Protein AF-A0A836BMP0-F1 (afdb_monomer)

Nearest PDB structures (foldseek):
  5iai-assembly1_A  TM=5.772E-01  e=2.130E-05  Rhizobium rhizogenes K84
  5yse-assembly1_A  TM=4.664E-01  e=9.901E-04  Listeria innocua Clip11262
  7c64-assembly1_B  TM=4.782E-01  e=3.593E-02  Thermus thermophilus HB8
  4gl0-assembly1_A  TM=4.023E-01  e=6.273E-02  Listeria monocytogenes EGD-e
  4eq7-assembly1_A  TM=2.996E-01  e=3.300E+00  Agrobacterium fabrum str. C58

Radius of gyration: 22.55 Å; Cα contacts (8 Å, |Δi|>4): 382; chains: 1; bounding box: 50×47×64 Å

Organism: NCBI:txid47281

Solvent-accessible surface area (backbone atoms only — not comparable to full-atom values): 15318 Å² total; per-residue (Å²): 133,85,85,75,51,73,68,62,48,68,70,56,74,76,82,73,75,42,37,87,94,49,30,71,92,52,47,52,46,84,36,60,43,28,57,58,20,45,38,73,81,62,58,32,40,32,80,38,43,72,55,50,75,67,36,75,88,65,38,68,86,44,30,40,68,72,52,45,34,51,21,11,42,41,80,77,79,40,24,37,31,46,41,41,42,64,47,66,65,53,46,72,43,52,40,77,61,48,52,75,78,40,98,65,93,76,90,84,88,87,82,94,82,92,55,101,50,66,77,31,49,40,58,40,68,49,86,47,36,50,56,40,76,38,82,90,78,75,40,79,39,73,37,40,65,85,78,30,70,69,38,41,80,41,77,35,91,88,77,76,44,76,39,44,22,44,43,57,44,47,41,53,34,41,16,36,34,37,27,50,50,35,60,68,74,47,36,52,50,46,56,64,71,60,69,58,70,44,67,31,63,75,73,55,45,63,66,65,44,48,76,70,67,51,48,68,69,32,47,53,45,44,45,52,46,50,50,57,59,60,74,46,88,35,62,42,65,70,61,56,43,71,67,38,58,61,48,52,51,50,54,51,50,51,52,48,51,57,57,55,65,72,72,64,134

Mean predicted aligned error: 8.6 Å

Secondary structure (DSSP, 8-state):
-PPPPHHHHHTTSSSS---SS---S-SEEEE-GGGGGTHHHH--B---HHHHHH-TTT-TTTS-HHHHHHHH-GGGTS--EEEEEEEE--EEEEHHHHHHHS----------SS-TTTTTEEEEPPP-BSEEEETTTTEEEE--TTT-TTPEEEE-TTTSSEEEEB--EEEEEEEEEEBTTS-HHHHHHHHHHT-PPPP-SGGG-HHHHHHTT--HHHHHHHHHHHHHHHT-SSEEEPP-STTHHHHHHHHHHHHHHHHHHTS--

Foldseek 3Di:
DDDDDVVNVVVPQPPDAADLVRLDDDQKDWDKLQCQQVCVVRVFFDFCAVVLVPDVLQVLVQAQPVQQCRFAVCVVVTGRWAFQEKDWDKDKDFQVVVCVVDPDDDDDDDDDDDDPCAVGIAIGADFFAQWDQDPVVRDIDGDDCVNAVQWDWDQDPVPRDIGTTLRETEMITIIMGGGPNPPPVSSVVVVVVSSNHYDGLVVLPLVVVVVVVGRSNRSVNVSVNVVVSSPGPRYDYQDHHPPRVVVVVVVVVVVVVVVVVVPDD

Structure (mmCIF, N/CA/C/O backbone):
data_AF-A0A836BMP0-F1
#
_entry.id   AF-A0A836BMP0-F1
#
loop_
_atom_site.group_PDB
_atom_site.id
_atom_site.type_symbol
_atom_site.label_atom_id
_atom_site.label_alt_id
_atom_site.label_comp_id
_atom_site.label_asym_id
_atom_site.label_entity_id
_atom_site.label_seq_id
_atom_site.pdbx_PDB_ins_code
_atom_site.Cartn_x
_atom_site.Cartn_y
_atom_site.Cartn_z
_atom_site.occupancy
_atom_site.B_iso_or_equiv
_atom_site.auth_seq_id
_atom_site.auth_comp_id
_atom_site.auth_asym_id
_atom_site.auth_atom_id
_atom_site.pdbx_PDB_model_num
ATOM 1 N N . MET A 1 1 ? 13.887 17.606 -32.423 1.00 44.69 1 MET A N 1
ATOM 2 C CA . MET A 1 1 ? 12.877 16.911 -31.587 1.00 44.69 1 MET A CA 1
ATOM 3 C C . MET A 1 1 ? 11.677 17.839 -31.441 1.00 44.69 1 MET A C 1
ATOM 5 O O . MET A 1 1 ? 11.905 19.037 -31.336 1.00 44.69 1 MET A O 1
ATOM 9 N N . ARG A 1 2 ? 10.427 17.352 -31.471 1.00 52.66 2 ARG A N 1
ATOM 10 C CA . ARG A 1 2 ? 9.263 18.206 -31.152 1.00 52.66 2 ARG A CA 1
ATOM 11 C C . ARG A 1 2 ? 9.161 18.358 -29.632 1.00 52.66 2 ARG A C 1
ATOM 13 O O . ARG A 1 2 ? 9.141 17.346 -28.937 1.00 52.66 2 ARG A O 1
ATOM 20 N N . HIS A 1 3 ? 9.079 19.591 -29.132 1.00 54.62 3 HIS A N 1
ATOM 21 C CA . HIS A 1 3 ? 8.682 19.828 -27.744 1.00 54.62 3 HIS A CA 1
ATOM 22 C C . HIS A 1 3 ? 7.235 19.363 -27.552 1.00 54.62 3 HIS A C 1
ATOM 24 O O . HIS A 1 3 ? 6.367 19.694 -28.359 1.00 54.62 3 HIS A O 1
ATOM 30 N N . ARG A 1 4 ? 6.987 18.585 -26.496 1.00 57.91 4 ARG A N 1
ATOM 31 C CA . ARG A 1 4 ? 5.634 18.217 -26.062 1.00 57.91 4 ARG A CA 1
ATOM 32 C C . ARG A 1 4 ? 5.050 19.350 -25.229 1.00 57.91 4 ARG A C 1
ATOM 34 O O . ARG A 1 4 ? 5.779 19.968 -24.455 1.00 57.91 4 ARG A O 1
ATOM 41 N N . THR A 1 5 ? 3.752 19.605 -25.357 1.00 69.88 5 THR A N 1
ATOM 42 C CA . THR A 1 5 ? 3.061 20.507 -24.428 1.00 69.88 5 THR A CA 1
ATOM 43 C C . THR A 1 5 ? 2.764 19.788 -23.111 1.00 69.88 5 THR A C 1
ATOM 45 O O . THR A 1 5 ? 2.737 18.557 -23.055 1.00 69.88 5 THR A O 1
ATOM 48 N N . VAL A 1 6 ? 2.469 20.541 -22.047 1.00 53.81 6 VAL A N 1
ATOM 49 C CA . VAL A 1 6 ? 1.978 19.966 -20.779 1.00 53.81 6 VAL A CA 1
ATOM 50 C C . VAL A 1 6 ? 0.679 19.172 -20.999 1.00 53.81 6 VAL A C 1
ATOM 52 O O . VAL A 1 6 ? 0.496 18.121 -20.392 1.00 53.81 6 VAL A O 1
ATOM 55 N N . GLY A 1 7 ? -0.181 19.595 -21.934 1.00 53.50 7 GLY A N 1
ATOM 56 C CA . GLY A 1 7 ? -1.388 18.851 -22.316 1.00 53.50 7 GLY A CA 1
ATOM 57 C C . GLY A 1 7 ? -1.101 17.515 -23.015 1.00 53.50 7 GLY A C 1
ATOM 58 O O . GLY A 1 7 ? -1.850 16.558 -22.837 1.00 53.50 7 GLY A O 1
ATOM 59 N N . ASP A 1 8 ? 0.001 17.411 -23.762 1.00 59.03 8 ASP A N 1
ATOM 60 C CA . ASP A 1 8 ? 0.465 16.147 -24.365 1.00 59.03 8 ASP A CA 1
ATOM 61 C C . ASP A 1 8 ? 1.233 15.269 -23.375 1.00 59.03 8 ASP A C 1
ATOM 63 O O . ASP A 1 8 ? 1.469 14.095 -23.651 1.00 59.03 8 ASP A O 1
ATOM 67 N N . TYR A 1 9 ? 1.641 15.834 -22.237 1.00 51.94 9 TYR A N 1
ATOM 68 C CA . TYR A 1 9 ? 2.094 15.055 -21.097 1.00 51.94 9 TYR A CA 1
ATOM 69 C C . TYR A 1 9 ? 0.876 14.458 -20.388 1.00 51.94 9 TYR A C 1
ATOM 71 O O . TYR A 1 9 ? 0.751 13.243 -20.350 1.00 51.94 9 TYR A O 1
ATOM 79 N N . ILE A 1 10 ? -0.072 15.294 -19.937 1.00 50.19 10 ILE A N 1
ATOM 80 C CA . ILE A 1 10 ? -1.265 14.892 -19.165 1.00 50.19 10 ILE A CA 1
ATOM 81 C C . ILE A 1 10 ? -2.131 13.855 -19.900 1.00 50.19 10 ILE A C 1
ATOM 83 O O . ILE A 1 10 ? -2.513 12.858 -19.298 1.00 50.19 10 ILE A O 1
ATOM 87 N N . ARG A 1 11 ? -2.404 14.033 -21.201 1.00 54.00 11 ARG A N 1
ATOM 88 C CA . ARG A 1 11 ? -3.216 13.074 -21.984 1.00 54.00 11 ARG A CA 1
ATOM 89 C C . ARG A 1 11 ? -2.542 11.717 -22.219 1.00 54.00 11 ARG A C 1
ATOM 91 O O . ARG A 1 11 ? -3.199 10.780 -22.641 1.00 54.00 11 ARG A O 1
ATOM 98 N N . ASN A 1 12 ? -1.237 11.610 -21.983 1.00 52.56 12 ASN A N 1
ATOM 99 C CA . ASN A 1 12 ? -0.417 10.477 -22.410 1.00 52.56 12 ASN A CA 1
ATOM 100 C C . ASN A 1 12 ? 0.048 9.604 -21.232 1.00 52.56 12 ASN A C 1
ATOM 102 O O . ASN A 1 12 ? 1.055 8.912 -21.347 1.00 52.56 12 ASN A O 1
ATOM 106 N N . TRP A 1 13 ? -0.631 9.674 -20.078 1.00 54.22 13 TRP A N 1
ATOM 107 C CA . TRP A 1 13 ? -0.207 8.911 -18.898 1.00 54.22 13 TRP A CA 1
ATOM 108 C C . TRP A 1 13 ? -0.474 7.407 -19.027 1.00 54.22 13 TRP A C 1
ATOM 110 O O . TRP A 1 13 ? 0.377 6.645 -18.578 1.00 54.22 13 TRP A O 1
ATOM 120 N N . VAL A 1 14 ? -1.586 6.971 -19.650 1.00 54.03 14 VAL A N 1
ATOM 121 C CA . VAL A 1 14 ? -1.944 5.529 -19.712 1.00 54.03 14 VAL A CA 1
ATOM 122 C C . VAL A 1 14 ? -2.617 5.061 -21.027 1.00 54.03 14 VAL A C 1
ATOM 124 O O . VAL A 1 14 ? -2.799 3.867 -21.219 1.00 54.03 14 VAL A O 1
ATOM 127 N N . GLU A 1 15 ? -2.965 5.935 -21.984 1.00 61.44 15 GLU A N 1
ATOM 128 C CA . GLU A 1 15 ? -3.696 5.495 -23.201 1.00 61.44 15 GLU A CA 1
ATOM 129 C C . GLU A 1 15 ? -2.840 4.750 -24.247 1.00 61.44 15 GLU A C 1
ATOM 131 O O . GLU A 1 15 ? -3.387 4.059 -25.106 1.00 61.44 15 GLU A O 1
ATOM 136 N N . VAL A 1 16 ? -1.506 4.870 -24.203 1.00 76.94 16 VAL A N 1
ATOM 137 C CA . VAL A 1 16 ? -0.599 4.230 -25.173 1.00 76.94 16 VAL A CA 1
ATOM 138 C C . VAL A 1 16 ? 0.420 3.354 -24.451 1.00 76.94 16 VAL A C 1
ATOM 140 O O . VAL A 1 16 ? 1.478 3.820 -24.023 1.00 76.94 16 VAL A O 1
ATOM 143 N N . TRP A 1 17 ? 0.103 2.066 -24.353 1.00 85.56 17 TRP A N 1
ATOM 144 C CA . TRP A 1 17 ? 1.015 1.045 -23.846 1.00 85.56 17 TRP A CA 1
ATOM 145 C C . TRP A 1 17 ? 2.232 0.863 -24.772 1.00 85.56 17 TRP A C 1
ATOM 147 O O . TRP A 1 17 ? 2.089 0.930 -25.999 1.00 85.56 17 TRP A O 1
ATOM 157 N N . PRO A 1 18 ? 3.439 0.634 -24.219 1.00 90.38 18 PRO A N 1
ATOM 158 C CA . PRO A 1 18 ? 4.619 0.326 -25.014 1.00 90.38 18 PRO A CA 1
ATOM 159 C C . PRO A 1 18 ? 4.462 -1.044 -25.688 1.00 90.38 18 PRO A C 1
ATOM 161 O O . PRO A 1 18 ? 3.832 -1.954 -25.158 1.00 90.38 18 PRO A O 1
ATOM 164 N N . THR A 1 19 ? 5.083 -1.202 -26.849 1.00 92.12 19 THR A N 1
ATOM 165 C CA . THR A 1 19 ? 5.099 -2.442 -27.641 1.00 92.12 19 THR A CA 1
ATOM 166 C C . THR A 1 19 ? 6.508 -2.676 -28.201 1.00 92.12 19 THR A C 1
ATOM 168 O O . THR A 1 19 ? 7.321 -1.749 -28.170 1.00 92.12 19 THR A O 1
ATOM 171 N N . PRO A 1 20 ? 6.833 -3.865 -28.748 1.00 92.56 20 PRO A N 1
ATOM 172 C CA . PRO A 1 20 ? 8.131 -4.099 -29.386 1.00 92.56 20 PRO A CA 1
ATOM 173 C C . PRO A 1 20 ? 8.449 -3.108 -30.519 1.00 92.56 20 PRO A C 1
ATOM 175 O O . PRO A 1 20 ? 9.572 -2.614 -30.594 1.00 92.56 20 PRO A O 1
ATOM 178 N N . ASP A 1 21 ? 7.458 -2.784 -31.356 1.00 93.81 21 ASP A N 1
ATOM 179 C CA . ASP A 1 21 ? 7.625 -1.907 -32.527 1.00 93.81 21 ASP A CA 1
ATOM 180 C C . ASP A 1 21 ? 7.511 -0.413 -32.180 1.00 93.81 21 ASP A C 1
ATOM 182 O O . ASP A 1 21 ? 8.062 0.449 -32.867 1.00 93.81 21 ASP A O 1
ATOM 186 N N . ASN A 1 22 ? 6.808 -0.092 -31.093 1.00 90.62 22 ASN A N 1
ATOM 187 C CA . ASN A 1 22 ? 6.704 1.250 -30.538 1.00 90.62 22 ASN A CA 1
ATOM 188 C C . ASN A 1 22 ? 6.894 1.186 -29.013 1.00 90.62 22 ASN A C 1
ATOM 190 O O . ASN A 1 22 ? 5.904 1.145 -28.275 1.00 90.62 22 ASN A O 1
ATOM 194 N N . PRO A 1 23 ? 8.145 1.210 -28.512 1.00 88.81 23 PRO A N 1
ATOM 195 C CA . PRO A 1 23 ? 8.425 1.184 -27.076 1.00 88.81 23 PRO A CA 1
ATOM 196 C C . PRO A 1 23 ? 7.988 2.470 -26.364 1.00 88.81 23 PRO A C 1
ATOM 198 O O . PRO A 1 23 ? 8.057 2.548 -25.142 1.00 88.81 23 PRO A O 1
ATOM 201 N N . GLY A 1 24 ? 7.544 3.490 -27.102 1.00 87.94 24 GLY A N 1
ATOM 202 C CA . GLY A 1 24 ? 7.157 4.769 -26.537 1.00 87.94 24 GLY A CA 1
ATOM 203 C C . GLY A 1 24 ? 8.346 5.603 -26.029 1.00 87.94 24 GLY A C 1
ATOM 204 O O . GLY A 1 24 ? 9.507 5.329 -26.337 1.00 87.94 24 GLY A O 1
ATOM 205 N N . PRO A 1 25 ? 8.054 6.696 -25.304 1.00 86.81 25 PRO A N 1
ATOM 206 C CA . PRO A 1 25 ? 9.044 7.692 -24.891 1.00 86.81 25 PRO A CA 1
ATOM 207 C C . PRO A 1 25 ? 9.641 7.463 -23.495 1.00 86.81 25 PRO A C 1
ATOM 209 O O . PRO A 1 25 ? 10.648 8.090 -23.174 1.00 86.81 25 PRO A O 1
ATOM 212 N N . ASN A 1 26 ? 8.996 6.642 -22.664 1.00 90.06 26 ASN A N 1
ATOM 213 C CA . ASN A 1 26 ? 9.294 6.512 -21.241 1.00 90.06 26 ASN A CA 1
ATOM 214 C C . ASN A 1 26 ? 10.050 5.205 -20.994 1.00 90.06 26 ASN A C 1
ATOM 216 O O . ASN A 1 26 ? 9.580 4.140 -21.386 1.00 90.06 26 ASN A O 1
ATOM 220 N N . ASP A 1 27 ? 11.193 5.269 -20.314 1.00 92.50 27 ASP A N 1
ATOM 221 C CA . ASP A 1 27 ? 11.958 4.069 -19.947 1.00 92.50 27 ASP A CA 1
ATOM 222 C C . ASP A 1 27 ? 11.423 3.408 -18.652 1.00 92.50 27 ASP A C 1
ATOM 224 O O . ASP A 1 27 ? 11.709 2.243 -18.375 1.00 92.50 27 ASP A O 1
ATOM 228 N N . TRP A 1 28 ? 10.622 4.141 -17.869 1.00 92.56 28 TRP A N 1
ATOM 229 C CA . TRP A 1 28 ? 9.926 3.698 -16.656 1.00 92.56 28 TRP A CA 1
ATOM 230 C C . TRP A 1 28 ? 8.736 4.624 -16.343 1.00 92.56 28 TRP A C 1
ATOM 232 O O . TRP A 1 28 ? 8.650 5.731 -16.881 1.00 92.56 28 TRP A O 1
ATOM 242 N N . TRP A 1 29 ? 7.845 4.192 -15.447 1.00 89.94 29 TRP A N 1
ATOM 243 C CA . TRP A 1 29 ? 6.731 4.991 -14.920 1.00 89.94 29 TRP A CA 1
ATOM 244 C C . TRP A 1 29 ? 6.640 4.876 -13.401 1.00 89.94 29 TRP A C 1
ATOM 246 O O . TRP A 1 29 ? 6.925 3.821 -12.838 1.00 89.94 29 TRP A O 1
ATOM 256 N N . MET A 1 30 ? 6.187 5.953 -12.759 1.00 88.25 30 MET A N 1
ATOM 257 C CA . MET A 1 30 ? 5.680 5.940 -11.389 1.00 88.25 30 MET A CA 1
ATOM 258 C C . MET A 1 30 ? 4.168 5.722 -11.450 1.00 88.25 30 MET A C 1
ATOM 260 O O . MET A 1 30 ? 3.476 6.509 -12.095 1.00 88.25 30 MET A O 1
ATOM 264 N N . LEU A 1 31 ? 3.678 4.654 -10.831 1.00 85.56 31 LEU A N 1
ATOM 265 C CA . LEU A 1 31 ? 2.315 4.156 -11.002 1.00 85.56 31 LEU A CA 1
ATOM 266 C C . LEU A 1 31 ? 1.663 3.895 -9.646 1.00 85.56 31 LEU A C 1
ATOM 268 O O . LEU A 1 31 ? 2.343 3.477 -8.703 1.00 85.56 31 LEU A O 1
ATOM 272 N N . GLY A 1 32 ? 0.351 4.118 -9.581 1.00 83.50 32 GLY A N 1
ATOM 273 C CA . GLY A 1 32 ? -0.490 3.537 -8.543 1.00 83.50 32 GLY A CA 1
ATOM 274 C C . GLY A 1 32 ? -0.623 2.025 -8.739 1.00 83.50 32 GLY A C 1
ATOM 275 O O . GLY A 1 32 ? -0.196 1.456 -9.754 1.00 83.50 32 GLY A O 1
ATOM 276 N N . SER A 1 33 ? -1.163 1.346 -7.733 1.00 79.88 33 SER A N 1
ATOM 277 C CA . SER A 1 33 ? -1.157 -0.113 -7.698 1.00 79.88 33 SER A CA 1
ATOM 278 C C . SER A 1 33 ? -2.229 -0.757 -8.591 1.00 79.88 33 SER A C 1
ATOM 280 O O . SER A 1 33 ? -2.141 -1.946 -8.899 1.00 79.88 33 SER A O 1
ATOM 282 N N . GLU A 1 34 ? -3.209 0.023 -9.047 1.00 78.69 34 GLU A N 1
ATOM 283 C CA . GLU A 1 34 ? -4.305 -0.363 -9.936 1.00 78.69 34 GLU A CA 1
ATOM 284 C C . GLU A 1 34 ? -3.839 -0.730 -11.356 1.00 78.69 34 GLU A C 1
ATOM 286 O O . GLU A 1 34 ? -4.422 -1.602 -12.004 1.00 78.69 34 GLU A O 1
ATOM 291 N N . VAL A 1 35 ? -2.744 -0.120 -11.826 1.00 82.12 35 VAL A N 1
ATOM 292 C CA . VAL A 1 35 ? -2.218 -0.287 -13.196 1.00 82.12 35 VAL A CA 1
ATOM 293 C C . VAL A 1 35 ? -1.658 -1.699 -13.437 1.00 82.12 35 VAL A C 1
ATOM 295 O O . VAL A 1 35 ? -1.618 -2.179 -14.570 1.00 82.12 35 VAL A O 1
ATOM 298 N N . PHE A 1 36 ? -1.284 -2.417 -12.375 1.00 81.12 36 PHE A N 1
ATOM 299 C CA . PHE A 1 36 ? -0.723 -3.770 -12.466 1.00 81.12 36 PHE A CA 1
ATOM 300 C C . PHE A 1 36 ? -1.732 -4.856 -12.852 1.00 81.12 36 PHE A C 1
ATOM 302 O O . PHE A 1 36 ? -1.316 -5.960 -13.193 1.00 81.12 36 PHE A O 1
ATOM 309 N N . GLY A 1 37 ? -3.037 -4.560 -12.830 1.00 78.88 37 GLY A N 1
ATOM 310 C CA . GLY A 1 37 ? -4.044 -5.435 -13.436 1.00 78.88 37 GLY A CA 1
ATOM 311 C C . GLY A 1 37 ? -3.967 -5.436 -14.968 1.00 78.88 37 GLY A C 1
ATOM 312 O O . GLY A 1 37 ? -4.037 -6.494 -15.581 1.00 78.88 37 GLY A O 1
ATOM 313 N N . GLU A 1 38 ? -3.760 -4.265 -15.578 1.00 79.12 38 GLU A N 1
ATOM 314 C CA . GLU A 1 38 ? -3.699 -4.081 -17.039 1.00 79.12 38 GLU A CA 1
ATOM 315 C C . GLU A 1 38 ? -2.409 -4.660 -17.653 1.00 79.12 38 GLU A C 1
ATOM 317 O O . GLU A 1 38 ? -2.423 -5.249 -18.734 1.00 79.12 38 GLU A O 1
ATOM 322 N N . ASP A 1 39 ? -1.275 -4.537 -16.950 1.00 81.88 39 ASP A N 1
ATOM 323 C CA . ASP A 1 39 ? 0.020 -5.084 -17.396 1.00 81.88 39 ASP A CA 1
ATOM 324 C C . ASP A 1 39 ? -0.004 -6.614 -17.574 1.00 81.88 39 ASP A C 1
ATOM 326 O O . ASP A 1 39 ? 0.820 -7.169 -18.305 1.00 81.88 39 ASP A O 1
ATOM 330 N N . LEU A 1 40 ? -0.973 -7.312 -16.967 1.00 77.88 40 LEU A N 1
ATOM 331 C CA . LEU A 1 40 ? -1.154 -8.744 -17.192 1.00 77.88 40 LEU A CA 1
ATOM 332 C C . LEU A 1 40 ? -1.421 -9.070 -18.668 1.00 77.88 40 LEU A C 1
ATOM 334 O O . LEU A 1 40 ? -0.837 -10.037 -19.166 1.00 77.88 40 LEU A O 1
ATOM 338 N N . ASP A 1 41 ? -2.213 -8.235 -19.346 1.00 81.69 41 ASP A N 1
ATOM 339 C CA . ASP A 1 41 ? -2.609 -8.398 -20.748 1.00 81.69 41 ASP A CA 1
ATOM 340 C C . ASP A 1 41 ? -1.646 -7.687 -21.714 1.00 81.69 41 ASP A C 1
ATOM 342 O O . ASP A 1 41 ? -1.410 -8.162 -22.827 1.00 81.69 41 ASP A O 1
ATOM 346 N N . HIS A 1 42 ? -1.048 -6.565 -21.294 1.00 85.81 42 HIS A N 1
ATOM 347 C CA . HIS A 1 42 ? -0.138 -5.781 -22.137 1.00 85.81 42 HIS A CA 1
ATOM 348 C C . HIS A 1 42 ? 1.323 -6.256 -22.099 1.00 85.81 42 HIS A C 1
ATOM 350 O O . HIS A 1 42 ? 2.035 -6.115 -23.094 1.00 85.81 42 HIS A O 1
ATOM 356 N N . GLY A 1 43 ? 1.792 -6.825 -20.982 1.00 89.88 43 GLY A N 1
ATOM 357 C CA . GLY A 1 43 ? 3.178 -7.279 -20.814 1.00 89.88 43 GLY A CA 1
ATOM 358 C C . GLY A 1 43 ? 4.222 -6.168 -20.980 1.00 89.88 43 GLY A C 1
ATOM 359 O O . GLY A 1 43 ? 5.337 -6.448 -21.436 1.00 89.88 43 GLY A O 1
ATOM 360 N N . ALA A 1 44 ? 3.834 -4.938 -20.642 1.00 91.94 44 ALA A N 1
ATOM 361 C CA . ALA A 1 44 ? 4.559 -3.692 -20.850 1.00 91.94 44 ALA A CA 1
ATOM 362 C C . ALA A 1 44 ? 5.725 -3.511 -19.872 1.00 91.94 44 ALA A C 1
ATOM 364 O O . ALA A 1 44 ? 6.727 -2.867 -20.210 1.00 91.94 44 ALA A O 1
ATOM 365 N N . PHE A 1 45 ? 5.610 -4.072 -18.668 1.00 94.12 45 PHE A N 1
ATOM 366 C CA . PHE A 1 45 ? 6.638 -3.973 -17.645 1.00 94.12 45 PHE A CA 1
ATOM 367 C C . PHE A 1 45 ? 7.617 -5.153 -17.669 1.00 94.12 45 PHE A C 1
ATOM 369 O O . PHE A 1 45 ? 7.306 -6.290 -18.035 1.00 94.12 45 PHE A O 1
ATOM 376 N N . LEU A 1 46 ? 8.867 -4.850 -17.328 1.00 95.31 46 LEU A N 1
ATOM 377 C CA . LEU A 1 46 ? 9.965 -5.804 -17.268 1.00 95.31 46 LEU A CA 1
ATOM 378 C C . LEU A 1 46 ? 9.758 -6.787 -16.105 1.00 95.31 46 LEU A C 1
ATOM 380 O O . LEU A 1 46 ? 9.418 -6.378 -15.001 1.00 95.31 46 LEU A O 1
ATOM 384 N N . ASP A 1 47 ? 10.026 -8.076 -16.328 1.00 94.25 47 ASP A N 1
ATOM 385 C CA . ASP A 1 47 ? 10.071 -9.059 -15.242 1.00 94.25 47 ASP A CA 1
ATOM 386 C C . ASP A 1 47 ? 11.348 -8.864 -14.408 1.00 94.25 47 ASP A C 1
ATOM 388 O O . ASP A 1 47 ? 12.464 -9.160 -14.844 1.00 94.25 47 ASP A O 1
ATOM 392 N N . LEU A 1 48 ? 11.167 -8.351 -13.194 1.00 93.50 48 LEU A N 1
ATOM 393 C CA . LEU A 1 48 ? 12.212 -8.067 -12.219 1.00 93.50 48 LEU A CA 1
ATOM 394 C C . LEU A 1 48 ? 12.417 -9.216 -11.224 1.00 93.50 48 LEU A C 1
ATOM 396 O O . LEU A 1 48 ? 13.290 -9.103 -10.366 1.00 93.50 48 LEU A O 1
ATOM 400 N N . THR A 1 49 ? 11.671 -10.326 -11.322 1.00 93.19 49 THR A N 1
ATOM 401 C CA . THR A 1 49 ? 11.654 -11.412 -10.319 1.00 93.19 49 THR A CA 1
ATOM 402 C C . THR A 1 49 ? 13.059 -11.876 -9.948 1.00 93.19 49 THR A C 1
ATOM 404 O O . THR A 1 49 ? 13.437 -11.862 -8.779 1.00 93.19 49 THR A O 1
ATOM 407 N N . ARG A 1 50 ? 13.888 -12.203 -10.949 1.00 93.62 50 ARG A N 1
ATOM 408 C CA . ARG A 1 50 ? 15.272 -12.648 -10.713 1.00 93.62 50 ARG A CA 1
ATOM 409 C C . ARG A 1 50 ? 16.157 -11.560 -10.107 1.00 93.62 50 ARG A C 1
ATOM 411 O O . ARG A 1 50 ? 17.024 -11.889 -9.307 1.00 93.62 50 ARG A O 1
ATOM 418 N N . LEU A 1 51 ? 15.948 -10.292 -10.470 1.00 91.56 51 LEU A N 1
ATOM 419 C CA . LEU A 1 51 ? 16.719 -9.168 -9.933 1.00 91.56 51 LEU A CA 1
ATOM 420 C C . LEU A 1 51 ? 16.365 -8.924 -8.463 1.00 91.56 51 LEU A C 1
ATOM 422 O O . LEU A 1 51 ? 17.258 -8.894 -7.625 1.00 91.56 51 LEU A O 1
ATOM 426 N N . LEU A 1 52 ? 15.077 -8.819 -8.126 1.00 90.00 52 LEU A N 1
ATOM 427 C CA . LEU A 1 52 ? 14.633 -8.523 -6.759 1.00 90.00 52 LEU A CA 1
ATOM 428 C C . LEU A 1 52 ? 14.839 -9.696 -5.792 1.00 90.00 52 LEU A C 1
ATOM 430 O O . LEU A 1 52 ? 15.068 -9.466 -4.608 1.00 90.00 52 LEU A O 1
ATOM 434 N N . THR A 1 53 ? 14.793 -10.945 -6.270 1.00 89.94 53 THR A N 1
ATOM 435 C CA . THR A 1 53 ? 15.146 -12.119 -5.451 1.00 89.94 53 THR A CA 1
ATOM 436 C C . THR A 1 53 ? 16.657 -12.248 -5.224 1.00 89.94 53 THR A C 1
ATOM 438 O O . THR A 1 53 ? 17.061 -12.771 -4.189 1.00 89.94 53 THR A O 1
ATOM 441 N N . ALA A 1 54 ? 17.495 -11.771 -6.152 1.00 91.25 54 ALA A N 1
ATOM 442 C CA . ALA A 1 54 ? 18.954 -11.844 -6.030 1.00 91.25 54 ALA A CA 1
ATOM 443 C C . ALA A 1 54 ? 19.602 -10.605 -5.382 1.00 91.25 54 ALA A C 1
ATOM 445 O O . ALA A 1 54 ? 20.734 -10.707 -4.916 1.00 91.25 54 ALA A O 1
ATOM 446 N N . ASP A 1 55 ? 18.932 -9.447 -5.354 1.00 88.31 55 ASP A N 1
ATOM 447 C CA . ASP A 1 55 ? 19.470 -8.217 -4.765 1.00 88.31 55 ASP A CA 1
ATOM 448 C C . ASP A 1 55 ? 19.218 -8.165 -3.240 1.00 88.31 55 ASP A C 1
ATOM 450 O O . ASP A 1 55 ? 18.091 -7.889 -2.806 1.00 88.31 55 ASP A O 1
ATOM 454 N N . PRO A 1 56 ? 20.248 -8.365 -2.389 1.00 87.19 56 PRO A N 1
ATOM 455 C CA . PRO A 1 56 ? 20.087 -8.298 -0.937 1.00 87.19 56 PRO A CA 1
ATOM 456 C C . PRO A 1 56 ? 19.719 -6.888 -0.457 1.00 87.19 56 PRO A C 1
ATOM 458 O O . PRO A 1 56 ? 19.147 -6.739 0.620 1.00 87.19 56 PRO A O 1
ATOM 461 N N . GLY A 1 57 ? 19.993 -5.850 -1.256 1.00 83.81 57 GLY A N 1
ATOM 462 C CA . GLY A 1 57 ? 19.557 -4.487 -0.989 1.00 83.81 57 GLY A CA 1
ATOM 463 C C . GLY A 1 57 ? 18.039 -4.324 -1.060 1.00 83.81 57 GLY A C 1
ATOM 464 O O . GLY A 1 57 ? 17.507 -3.417 -0.417 1.00 83.81 57 GLY A O 1
ATOM 465 N N . PHE A 1 58 ? 17.320 -5.202 -1.773 1.00 84.69 58 PHE A N 1
ATOM 466 C CA . PHE A 1 58 ? 15.857 -5.163 -1.848 1.00 84.69 58 PHE A CA 1
ATOM 467 C C . PHE A 1 58 ? 15.164 -5.888 -0.683 1.00 84.69 58 PHE A C 1
ATOM 469 O O . PHE A 1 58 ? 14.121 -5.426 -0.229 1.00 84.69 58 PHE A O 1
ATOM 476 N N . ALA A 1 59 ? 15.767 -6.968 -0.169 1.00 87.88 59 ALA A N 1
ATOM 477 C CA . ALA A 1 59 ? 15.322 -7.708 1.018 1.00 87.88 59 ALA A CA 1
ATOM 478 C C . ALA A 1 59 ? 13.810 -8.046 1.025 1.00 87.88 59 ALA A C 1
ATOM 480 O O . ALA A 1 59 ? 13.065 -7.613 1.900 1.00 87.88 59 ALA A O 1
ATOM 481 N N . LEU A 1 60 ? 13.344 -8.851 0.058 1.00 87.31 60 LEU A N 1
ATOM 482 C CA . LEU A 1 60 ? 11.917 -9.180 -0.152 1.00 87.31 60 LEU A CA 1
ATOM 483 C C . LEU A 1 60 ? 11.146 -9.708 1.077 1.00 87.31 60 LEU A C 1
ATOM 485 O O . LEU A 1 60 ? 9.918 -9.613 1.100 1.00 87.31 60 LEU A O 1
ATOM 489 N N . SER A 1 61 ? 11.832 -10.293 2.062 1.00 89.25 61 SER A N 1
ATOM 490 C CA . SER A 1 61 ? 11.250 -10.784 3.321 1.00 89.25 61 SER A CA 1
ATOM 491 C C . SER A 1 61 ? 11.053 -9.699 4.386 1.00 89.25 61 SER A C 1
ATOM 493 O O . SER A 1 61 ? 10.319 -9.918 5.340 1.00 89.25 61 SER A O 1
ATOM 495 N N . ASP A 1 62 ? 11.715 -8.551 4.237 1.00 91.31 62 ASP A N 1
ATOM 496 C CA . ASP A 1 62 ? 11.625 -7.378 5.117 1.00 91.31 62 ASP A CA 1
ATOM 497 C C . ASP A 1 62 ? 10.530 -6.394 4.644 1.00 91.31 62 ASP A C 1
ATOM 499 O O . ASP A 1 62 ? 10.172 -5.451 5.346 1.00 91.31 62 ASP A O 1
ATOM 503 N N . ILE A 1 63 ? 9.961 -6.629 3.457 1.00 89.06 63 ILE A N 1
ATOM 504 C CA . ILE A 1 63 ? 8.775 -5.941 2.933 1.00 89.06 63 ILE A CA 1
ATOM 505 C C . ILE A 1 63 ? 7.533 -6.747 3.358 1.00 89.06 63 ILE A C 1
ATOM 507 O O . ILE A 1 63 ? 7.511 -7.958 3.109 1.00 89.06 63 ILE A O 1
ATOM 511 N N . PRO A 1 64 ? 6.487 -6.124 3.941 1.00 88.69 64 PRO A N 1
ATOM 512 C CA . PRO A 1 64 ? 5.241 -6.819 4.277 1.00 88.69 64 PRO A CA 1
ATOM 513 C C . PRO A 1 64 ? 4.657 -7.545 3.062 1.00 88.69 64 PRO A C 1
ATOM 515 O O . PRO A 1 64 ? 4.678 -7.011 1.951 1.00 88.69 64 PRO A O 1
ATOM 518 N N . VAL A 1 65 ? 4.118 -8.753 3.253 1.00 87.50 65 VAL A N 1
ATOM 519 C CA . VAL A 1 65 ? 3.574 -9.566 2.145 1.00 87.50 65 VAL A CA 1
ATOM 520 C C . VAL A 1 65 ? 2.492 -8.806 1.382 1.00 87.50 65 VAL A C 1
ATOM 522 O O . VAL A 1 65 ? 2.535 -8.726 0.161 1.00 87.50 65 VAL A O 1
ATOM 525 N N . GLN A 1 66 ? 1.620 -8.120 2.115 1.00 83.31 66 GLN A N 1
ATOM 526 C CA . GLN A 1 66 ? 0.554 -7.272 1.598 1.00 83.31 66 GLN A CA 1
ATOM 527 C C . GLN A 1 66 ? 1.100 -6.172 0.684 1.00 83.31 66 GLN A C 1
ATOM 529 O O . GLN A 1 66 ? 0.546 -5.889 -0.371 1.00 83.31 66 GLN A O 1
ATOM 534 N N . PHE A 1 67 ? 2.217 -5.562 1.081 1.00 82.75 67 PHE A N 1
ATOM 535 C CA . PHE A 1 67 ? 2.842 -4.437 0.389 1.00 82.75 67 PHE A CA 1
ATOM 536 C C . PHE A 1 67 ? 3.582 -4.904 -0.865 1.00 82.75 67 PHE A C 1
ATOM 538 O O . PHE A 1 67 ? 3.513 -4.275 -1.921 1.00 82.75 67 PHE A O 1
ATOM 545 N N . ARG A 1 68 ? 4.266 -6.041 -0.751 1.00 86.31 68 ARG A N 1
ATOM 546 C CA . ARG A 1 68 ? 4.971 -6.695 -1.844 1.00 86.31 68 ARG A CA 1
ATOM 547 C C . ARG A 1 68 ? 3.995 -7.158 -2.919 1.00 86.31 68 ARG A C 1
ATOM 549 O O . ARG A 1 68 ? 4.155 -6.785 -4.078 1.00 86.31 68 ARG A O 1
ATOM 556 N N . ASP A 1 69 ? 2.965 -7.900 -2.535 1.00 84.94 69 ASP A N 1
ATOM 557 C CA . ASP A 1 69 ? 1.939 -8.400 -3.446 1.00 84.94 69 ASP A CA 1
ATOM 558 C C . ASP A 1 69 ? 1.179 -7.230 -4.093 1.00 84.94 69 ASP A C 1
ATOM 560 O O . ASP A 1 69 ? 0.907 -7.266 -5.292 1.00 84.94 69 ASP A O 1
ATOM 564 N N . ALA A 1 70 ? 0.946 -6.143 -3.345 1.00 80.44 70 ALA A N 1
ATOM 565 C CA . ALA A 1 70 ? 0.324 -4.926 -3.854 1.00 80.44 70 ALA A CA 1
ATOM 566 C C . ALA A 1 70 ? 1.142 -4.170 -4.911 1.00 80.44 70 ALA A C 1
ATOM 568 O O . ALA A 1 70 ? 0.613 -3.840 -5.969 1.00 80.44 70 ALA A O 1
ATOM 569 N N . GLY A 1 71 ? 2.407 -3.860 -4.618 1.00 82.88 71 GLY A N 1
ATOM 570 C CA . GLY A 1 71 ? 3.219 -2.947 -5.430 1.00 82.88 71 GLY A CA 1
ATOM 571 C C . GLY A 1 71 ? 4.122 -3.606 -6.476 1.00 82.88 71 GLY A C 1
ATOM 572 O O . GLY A 1 71 ? 4.981 -2.934 -7.041 1.00 82.88 71 GLY A O 1
ATOM 573 N N . SER A 1 72 ? 4.007 -4.919 -6.702 1.00 84.56 72 SER A N 1
ATOM 574 C CA . SER A 1 72 ? 4.903 -5.628 -7.635 1.00 84.56 72 SER A CA 1
ATOM 575 C C . SER A 1 72 ? 4.260 -6.664 -8.548 1.00 84.56 72 SER A C 1
ATOM 577 O O . SER A 1 72 ? 4.971 -7.232 -9.371 1.00 84.56 72 SER A O 1
ATOM 579 N N . SER A 1 73 ? 2.961 -6.938 -8.420 1.00 82.81 73 SER A N 1
ATOM 580 C CA . SER A 1 73 ? 2.300 -8.095 -9.054 1.00 82.81 73 SER A CA 1
ATOM 581 C C . SER A 1 73 ? 2.692 -9.468 -8.485 1.00 82.81 73 SER A C 1
ATOM 583 O O . SER A 1 73 ? 2.315 -10.483 -9.070 1.00 82.81 73 SER A O 1
ATOM 585 N N . ALA A 1 74 ? 3.382 -9.547 -7.335 1.00 84.62 74 ALA A N 1
ATOM 586 C CA . ALA A 1 74 ? 3.844 -10.825 -6.772 1.00 84.62 74 ALA A CA 1
ATOM 587 C C . ALA A 1 74 ? 2.717 -11.843 -6.485 1.00 84.62 74 ALA A C 1
ATOM 589 O O . ALA A 1 74 ? 2.979 -13.047 -6.502 1.00 84.62 74 ALA A O 1
ATOM 590 N N . TYR A 1 75 ? 1.460 -11.394 -6.347 1.00 79.62 75 TYR A N 1
ATOM 591 C CA . TYR A 1 75 ? 0.271 -12.262 -6.310 1.00 79.62 75 TYR A CA 1
ATOM 592 C C . TYR A 1 75 ? 0.130 -13.169 -7.552 1.00 79.62 75 TYR A C 1
ATOM 594 O O . TYR A 1 75 ? -0.452 -14.247 -7.469 1.00 79.62 75 TYR A O 1
ATOM 602 N N . ALA A 1 76 ? 0.678 -12.752 -8.699 1.00 83.06 76 ALA A N 1
ATOM 603 C CA . ALA A 1 76 ? 0.721 -13.501 -9.955 1.00 83.06 76 ALA A CA 1
ATOM 604 C C . ALA A 1 76 ? 2.021 -14.319 -10.127 1.00 83.06 76 ALA A C 1
ATOM 606 O O . ALA A 1 76 ? 2.326 -14.775 -11.229 1.00 83.06 76 ALA A O 1
ATOM 607 N N . GLY A 1 77 ? 2.825 -14.475 -9.067 1.00 86.06 77 GLY A N 1
ATOM 608 C CA . GLY A 1 77 ? 4.076 -15.244 -9.079 1.00 86.06 77 GLY A CA 1
ATOM 609 C C . GLY A 1 77 ? 5.259 -14.564 -9.782 1.00 86.06 77 GLY A C 1
ATOM 610 O O . GLY A 1 77 ? 6.305 -15.192 -9.942 1.00 86.06 77 GLY A O 1
ATOM 611 N N . ARG A 1 78 ? 5.117 -13.296 -10.190 1.00 89.50 78 ARG A N 1
ATOM 612 C CA . ARG A 1 78 ? 6.150 -12.495 -10.868 1.00 89.50 78 ARG A CA 1
ATOM 613 C C . ARG A 1 78 ? 6.201 -11.073 -10.317 1.00 89.50 78 ARG A C 1
ATOM 615 O O . ARG A 1 78 ? 5.176 -10.530 -9.928 1.00 89.50 78 ARG A O 1
ATOM 622 N N . TYR A 1 79 ? 7.378 -10.461 -10.342 1.00 90.62 79 TYR A N 1
ATOM 623 C CA . TYR A 1 79 ? 7.583 -9.068 -9.956 1.00 90.62 79 TYR A CA 1
ATOM 624 C C . TYR A 1 79 ? 7.691 -8.209 -11.217 1.00 90.62 79 TYR A C 1
ATOM 626 O O . TYR A 1 79 ? 8.757 -8.172 -11.826 1.00 90.62 79 TYR A O 1
ATOM 634 N N . THR A 1 80 ? 6.619 -7.530 -11.629 1.00 91.31 80 THR A N 1
ATOM 635 C CA . THR A 1 80 ? 6.647 -6.607 -12.785 1.00 91.31 80 THR A CA 1
ATOM 636 C C . THR A 1 80 ? 6.879 -5.144 -12.392 1.00 91.31 80 THR A C 1
ATOM 638 O O . THR A 1 80 ? 7.129 -4.299 -13.249 1.00 91.31 80 THR A O 1
ATOM 641 N N . ALA A 1 81 ? 6.899 -4.838 -11.092 1.00 90.31 81 ALA A N 1
ATOM 642 C CA . ALA A 1 81 ? 7.248 -3.518 -10.575 1.00 90.31 81 ALA A CA 1
ATOM 643 C C . ALA A 1 81 ? 8.031 -3.578 -9.257 1.00 90.31 81 ALA A C 1
ATOM 645 O O . ALA A 1 81 ? 8.048 -4.591 -8.555 1.00 90.31 81 ALA A O 1
ATOM 646 N N . MET A 1 82 ? 8.690 -2.467 -8.927 1.00 88.19 82 MET A N 1
ATOM 647 C CA . MET A 1 82 ? 9.316 -2.240 -7.624 1.00 88.19 82 MET A CA 1
ATOM 648 C C . MET A 1 82 ? 8.388 -1.384 -6.757 1.00 88.19 82 MET A C 1
ATOM 650 O O . MET A 1 82 ? 8.183 -0.220 -7.112 1.00 88.19 82 MET A O 1
ATOM 654 N N . PRO A 1 83 ? 7.863 -1.878 -5.621 1.00 85.75 83 PRO A N 1
ATOM 655 C CA . PRO A 1 83 ? 7.223 -1.012 -4.639 1.00 85.75 83 PRO A CA 1
ATOM 656 C C . PRO A 1 83 ? 8.219 0.056 -4.177 1.00 85.75 83 PRO A C 1
ATOM 658 O O . PRO A 1 83 ? 9.316 -0.275 -3.728 1.00 85.75 83 PRO A O 1
ATOM 661 N N . LEU A 1 84 ? 7.835 1.329 -4.292 1.00 80.56 84 LEU A N 1
ATOM 662 C CA . LEU A 1 84 ? 8.614 2.472 -3.804 1.00 80.56 84 LEU A CA 1
ATOM 663 C C . LEU A 1 84 ? 8.129 2.892 -2.422 1.00 80.56 84 LEU A C 1
ATOM 665 O O . LEU A 1 84 ? 8.907 3.105 -1.498 1.00 80.56 84 LEU A O 1
ATOM 669 N N . PHE A 1 85 ? 6.822 3.079 -2.306 1.00 77.50 85 PHE A N 1
ATOM 670 C CA . PHE A 1 85 ? 6.198 3.654 -1.134 1.00 77.50 85 PHE A CA 1
ATOM 671 C C . PHE A 1 85 ? 4.813 3.056 -1.012 1.00 77.50 85 PHE A C 1
ATOM 673 O O . PHE A 1 85 ? 3.992 3.237 -1.902 1.00 77.50 85 PHE A O 1
ATOM 680 N N . LEU A 1 86 ? 4.555 2.366 0.091 1.00 75.62 86 LEU A N 1
ATOM 681 C CA . LEU A 1 86 ? 3.217 1.942 0.463 1.00 75.62 86 LEU A CA 1
ATOM 682 C C . LEU A 1 86 ? 2.878 2.546 1.814 1.00 75.62 86 LEU A C 1
ATOM 684 O O . LEU A 1 86 ? 3.698 2.554 2.736 1.00 75.62 86 LEU A O 1
ATOM 688 N N . THR A 1 87 ? 1.671 3.085 1.897 1.00 78.00 87 THR A N 1
ATOM 689 C CA . THR A 1 87 ? 1.147 3.760 3.073 1.00 78.00 87 THR A CA 1
ATOM 690 C C . THR A 1 87 ? -0.147 3.104 3.506 1.00 78.00 87 THR A C 1
ATOM 692 O O . THR A 1 87 ? -0.961 2.662 2.697 1.00 78.00 87 THR A O 1
ATOM 695 N N . THR A 1 88 ? -0.340 3.056 4.817 1.00 85.00 88 THR A N 1
ATOM 696 C CA . THR A 1 88 ? -1.619 2.683 5.413 1.00 85.00 88 THR A CA 1
ATOM 697 C C . THR A 1 88 ? -2.316 3.978 5.796 1.00 85.00 88 THR A C 1
ATOM 699 O O . THR A 1 88 ? -1.691 4.844 6.420 1.00 85.00 88 THR A O 1
ATOM 702 N N . PHE A 1 89 ? -3.585 4.164 5.420 1.00 84.88 89 PHE A N 1
ATOM 703 C CA . PHE A 1 89 ? -4.294 5.365 5.871 1.00 84.88 89 PHE A CA 1
ATOM 704 C C . PHE A 1 89 ? -4.568 5.227 7.367 1.00 84.88 89 PHE A C 1
ATOM 706 O O . PHE A 1 89 ? -5.432 4.465 7.793 1.00 84.88 89 PHE A O 1
ATOM 713 N N . ASN A 1 90 ? -3.814 5.975 8.165 1.00 84.88 90 ASN A N 1
ATOM 714 C CA . ASN A 1 90 ? -4.002 6.077 9.604 1.00 84.88 90 ASN A CA 1
ATOM 715 C C . ASN A 1 90 ? -4.641 7.428 9.938 1.00 84.88 90 ASN A C 1
ATOM 717 O O . ASN A 1 90 ? -4.342 8.449 9.315 1.00 84.88 90 ASN A O 1
ATOM 721 N N . LEU A 1 91 ? -5.492 7.449 10.958 1.00 84.88 91 LEU A N 1
ATOM 722 C CA . LEU A 1 91 ? -6.028 8.674 11.524 1.00 84.88 91 LEU A CA 1
ATOM 723 C C . LEU A 1 91 ? -4.929 9.387 12.319 1.00 84.88 91 LEU A C 1
ATOM 725 O O . LEU A 1 91 ? -4.585 8.974 13.426 1.00 84.88 91 LEU A O 1
ATOM 729 N N . LEU A 1 92 ? -4.406 10.480 11.769 1.00 87.56 92 LEU A N 1
ATOM 730 C CA . LEU A 1 92 ? -3.552 11.417 12.498 1.00 87.56 92 LEU A CA 1
ATOM 731 C C . LEU A 1 92 ? -4.433 12.405 13.269 1.00 87.56 92 LEU A C 1
ATOM 733 O O . LEU A 1 92 ? -5.326 13.025 12.692 1.00 87.56 92 LEU A O 1
ATOM 737 N N . TYR A 1 93 ? -4.182 12.576 14.566 1.00 84.00 93 TYR A N 1
ATOM 738 C CA . TYR A 1 93 ? -4.993 13.436 15.432 1.00 84.00 93 TYR A CA 1
ATOM 739 C C . TYR A 1 93 ? -4.151 14.274 16.400 1.00 84.00 93 TYR A C 1
ATOM 741 O O . TYR A 1 93 ? -2.967 14.023 16.623 1.00 84.00 93 TYR A O 1
ATOM 749 N N . ARG A 1 94 ? -4.770 15.300 16.991 1.00 88.94 94 ARG A N 1
ATOM 750 C CA . ARG A 1 94 ? -4.174 16.123 18.052 1.00 88.94 94 ARG A CA 1
ATOM 751 C C . ARG A 1 94 ? -4.531 15.549 19.415 1.00 88.94 94 ARG A C 1
ATOM 753 O O . ARG A 1 94 ? -5.706 15.549 19.772 1.00 88.94 94 ARG A O 1
ATOM 760 N N . ARG A 1 95 ? -3.535 15.079 20.173 1.00 85.94 95 ARG A N 1
ATOM 761 C CA . ARG A 1 95 ? -3.742 14.474 21.501 1.00 85.94 95 ARG A CA 1
ATOM 762 C C . ARG A 1 95 ? -4.385 15.445 22.474 1.00 85.94 95 ARG A C 1
ATOM 764 O O . ARG A 1 95 ? -5.395 15.112 23.063 1.00 85.94 95 ARG A O 1
ATOM 771 N N . ASP A 1 96 ? -3.852 16.656 22.570 1.00 83.69 96 ASP A N 1
ATOM 772 C CA . ASP A 1 96 ? -4.342 17.709 23.462 1.00 83.69 96 ASP A CA 1
ATOM 773 C C . ASP A 1 96 ? -5.788 18.128 23.167 1.00 83.69 96 ASP A C 1
ATOM 775 O O . ASP A 1 96 ? -6.495 18.528 24.084 1.00 83.69 96 ASP A O 1
ATOM 779 N N . ILE A 1 97 ? -6.245 18.011 21.915 1.00 82.44 97 ILE A N 1
ATOM 780 C CA . ILE A 1 97 ? -7.658 18.199 21.554 1.00 82.44 97 ILE A CA 1
ATOM 781 C C . ILE A 1 97 ? -8.458 16.938 21.904 1.00 82.44 97 ILE A C 1
ATOM 783 O O . ILE A 1 97 ? -9.491 17.026 22.556 1.00 82.44 97 ILE A O 1
ATOM 787 N N . PHE A 1 98 ? -7.987 15.751 21.521 1.00 79.44 98 PHE A N 1
ATOM 788 C CA . PHE A 1 98 ? -8.700 14.493 21.760 1.00 79.44 98 PHE A CA 1
ATOM 789 C C . PHE A 1 98 ? -8.889 14.186 23.259 1.00 79.44 98 PHE A C 1
ATOM 791 O O . PHE A 1 98 ? -9.975 13.790 23.671 1.00 79.44 98 PHE A O 1
ATOM 798 N N . GLU A 1 99 ? -7.874 14.450 24.085 1.00 79.19 99 GLU A N 1
ATOM 799 C CA . GLU A 1 99 ? -7.871 14.314 25.551 1.00 79.19 99 GLU A CA 1
ATOM 800 C C . GLU A 1 99 ? -8.831 15.311 26.246 1.00 79.19 99 GLU A C 1
ATOM 802 O O . GLU A 1 99 ? -9.253 15.057 27.372 1.00 79.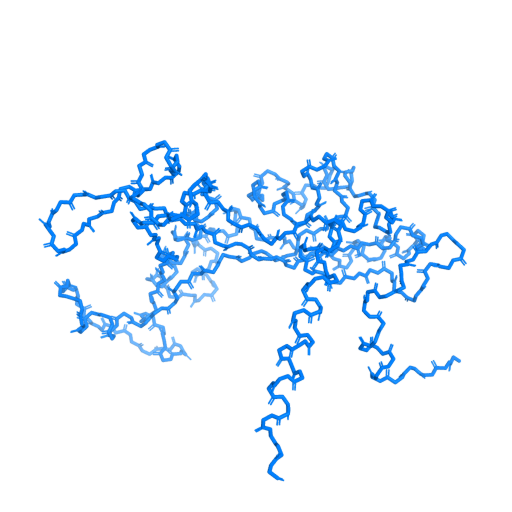19 99 GLU A O 1
ATOM 807 N N . GLN A 1 100 ? -9.231 16.415 25.591 1.00 78.19 100 GLN A N 1
ATOM 808 C CA . GLN A 1 100 ? -10.285 17.313 26.103 1.00 78.19 100 GLN A CA 1
ATOM 809 C C . GLN A 1 100 ? -11.694 16.726 25.930 1.00 78.19 100 GLN A C 1
ATOM 811 O O . GLN A 1 100 ? -12.570 17.014 26.743 1.00 78.19 100 GLN A O 1
ATOM 816 N N . TYR A 1 101 ? -11.913 15.906 24.895 1.00 72.62 101 TYR A N 1
ATOM 817 C CA . TYR A 1 101 ? -13.231 15.351 24.549 1.00 72.62 101 TYR A CA 1
ATOM 818 C C . TYR A 1 101 ? -13.388 13.854 24.876 1.00 72.62 101 TYR A C 1
ATOM 820 O O . TYR A 1 101 ? -14.513 13.361 24.918 1.00 72.62 101 TYR A O 1
ATOM 828 N N . SER A 1 102 ? -12.295 13.133 25.151 1.00 57.16 102 SER A N 1
ATOM 829 C CA . SER A 1 102 ? -12.295 11.742 25.628 1.00 57.16 102 SER A CA 1
ATOM 830 C C . SER A 1 102 ? -11.696 11.660 27.040 1.00 57.16 102 SER A C 1
ATOM 832 O O . SER A 1 102 ? -10.500 11.912 27.197 1.00 57.16 102 SER A O 1
ATOM 834 N N . PRO A 1 103 ? -12.472 11.291 28.080 1.00 44.00 103 PRO A N 1
ATOM 835 C CA . PRO A 1 103 ? -12.042 11.373 29.477 1.00 44.00 103 PRO A CA 1
ATOM 836 C C . PRO A 1 103 ? -11.118 10.214 29.903 1.00 44.00 103 PRO A C 1
ATOM 838 O O . PRO A 1 103 ? -11.455 9.417 30.774 1.00 44.00 103 PRO A O 1
ATOM 841 N N . VAL A 1 104 ? -9.910 10.158 29.337 1.00 43.94 104 VAL A N 1
ATOM 842 C CA . VAL A 1 104 ? -8.791 9.345 29.844 1.00 43.94 104 VAL A CA 1
ATOM 843 C C . VAL A 1 104 ? -7.607 10.278 30.102 1.00 43.94 104 VAL A C 1
ATOM 845 O O . VAL A 1 104 ? -6.848 10.629 29.202 1.00 43.94 104 VAL A O 1
ATOM 848 N N . ARG A 1 105 ? -7.478 10.739 31.351 1.00 38.66 105 ARG A N 1
ATOM 849 C CA . ARG A 1 105 ? -6.479 11.743 31.751 1.00 38.66 105 ARG A CA 1
ATOM 850 C C . ARG A 1 105 ? -5.063 11.161 31.789 1.00 38.66 105 ARG A C 1
ATOM 852 O O . ARG A 1 105 ? -4.766 10.348 32.660 1.00 38.66 105 ARG A O 1
ATOM 859 N N . THR A 1 106 ? -4.156 11.692 30.967 1.00 37.94 106 THR A N 1
ATOM 860 C CA . THR A 1 106 ? -2.702 11.660 31.224 1.00 37.94 106 THR A CA 1
ATOM 861 C C . THR A 1 106 ? -2.088 13.050 30.998 1.00 37.94 106 THR A C 1
ATOM 863 O O . THR A 1 106 ? -2.645 13.867 30.271 1.00 37.94 106 THR A O 1
ATOM 866 N N . GLY A 1 107 ? -1.018 13.378 31.733 1.00 32.66 107 GLY A N 1
ATOM 867 C CA . GLY A 1 107 ? -0.550 14.760 31.942 1.00 32.66 107 GLY A CA 1
ATOM 868 C C . GLY A 1 107 ? 0.144 15.457 30.757 1.00 32.66 107 GLY A C 1
ATOM 869 O O . GLY A 1 107 ? 0.387 14.874 29.704 1.00 32.66 107 GLY A O 1
ATOM 870 N N . HIS A 1 108 ? 0.483 16.737 30.951 1.00 33.88 108 HIS A N 1
ATOM 871 C CA . HIS A 1 108 ? 0.971 17.666 29.917 1.00 33.88 108 HIS A CA 1
ATOM 872 C C . HIS A 1 108 ? 2.328 18.333 30.248 1.00 33.88 108 HIS A C 1
ATOM 874 O O . HIS A 1 108 ? 2.657 18.522 31.418 1.00 33.88 108 HIS A O 1
ATOM 880 N N . ARG A 1 109 ? 2.985 18.849 29.185 1.00 30.27 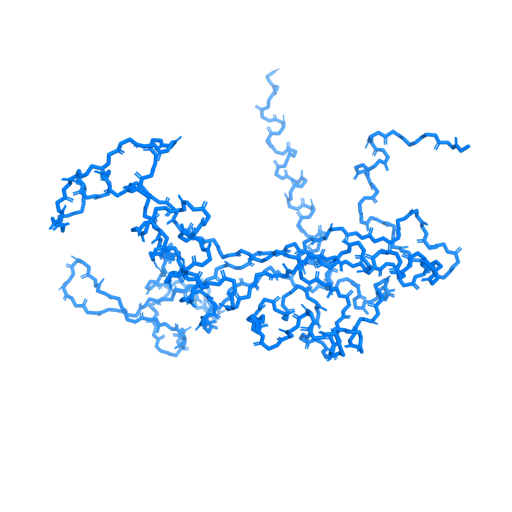109 ARG A N 1
ATOM 881 C CA . ARG A 1 109 ? 4.249 19.643 29.096 1.00 30.27 109 ARG A CA 1
ATOM 882 C C . ARG A 1 109 ? 5.554 18.824 29.184 1.00 30.27 109 ARG A C 1
ATOM 884 O O . ARG A 1 109 ? 5.590 17.818 29.873 1.00 30.27 109 ARG A O 1
ATOM 891 N N . ALA A 1 110 ? 6.661 19.190 28.519 1.00 29.81 110 ALA A N 1
ATOM 892 C CA . ALA A 1 110 ? 6.997 20.346 27.647 1.00 29.81 110 ALA A CA 1
ATOM 893 C C . ALA A 1 110 ? 7.516 19.844 26.253 1.00 29.81 110 ALA A C 1
ATOM 895 O O . ALA A 1 110 ? 7.235 18.698 25.928 1.00 29.81 110 ALA A O 1
ATOM 896 N N . SER A 1 111 ? 8.205 20.560 25.341 1.00 31.98 111 SER A N 1
ATOM 897 C CA . SER A 1 111 ? 8.800 21.919 25.289 1.00 31.98 111 SER A CA 1
ATOM 898 C C . SER A 1 111 ? 8.912 22.429 23.820 1.00 31.98 111 SER A C 1
ATOM 900 O O . SER A 1 111 ? 8.222 21.914 22.944 1.00 31.98 111 SER A O 1
ATOM 902 N N . HIS A 1 112 ? 9.754 23.435 23.529 1.00 37.03 112 HIS A N 1
ATOM 903 C CA . HIS A 1 112 ? 10.056 23.930 22.170 1.00 37.03 112 HIS A CA 1
ATOM 904 C C . HIS A 1 112 ? 11.116 23.099 21.420 1.00 37.03 112 HIS A C 1
ATOM 906 O O . HIS A 1 112 ? 12.205 22.905 21.953 1.00 37.03 112 HIS A O 1
ATOM 912 N N . ASN A 1 113 ? 10.795 22.721 20.170 1.00 46.31 113 ASN A N 1
ATOM 913 C CA . ASN A 1 113 ? 11.540 22.839 18.886 1.00 46.31 113 ASN A CA 1
ATOM 914 C C . ASN A 1 113 ? 11.166 21.626 17.985 1.00 46.31 113 ASN A C 1
ATOM 916 O O . ASN A 1 113 ? 11.188 20.501 18.468 1.00 46.31 113 ASN A O 1
ATOM 920 N N . SER A 1 114 ? 10.780 21.717 16.706 1.00 49.50 114 SER A N 1
ATOM 921 C CA . SER A 1 114 ? 10.603 22.857 15.787 1.00 49.50 114 SER A CA 1
ATOM 922 C C . SER A 1 114 ? 9.279 22.801 14.982 1.00 49.50 114 SER A C 1
ATOM 924 O O . SER A 1 114 ? 9.148 23.454 13.950 1.00 49.50 114 SER A O 1
ATOM 926 N N . SER A 1 115 ? 8.257 22.071 15.452 1.00 64.38 115 SER A N 1
ATOM 927 C CA . SER A 1 115 ? 6.878 22.187 14.939 1.00 64.38 115 SER A CA 1
ATOM 928 C C . SER A 1 115 ? 5.875 22.302 16.090 1.00 64.38 115 SER A C 1
ATOM 930 O O . SER A 1 115 ? 6.087 21.747 17.169 1.00 64.38 115 SER A O 1
ATOM 932 N N . SER A 1 116 ? 4.752 22.993 15.870 1.00 73.75 116 SER A N 1
ATOM 933 C CA . SER A 1 116 ? 3.669 23.141 16.862 1.00 73.75 116 SER A CA 1
ATOM 934 C C . SER A 1 116 ? 2.909 21.835 17.161 1.00 73.75 116 SER A C 1
ATOM 936 O O . SER A 1 116 ? 2.041 21.816 18.040 1.00 73.75 116 SER A O 1
ATOM 938 N N . MET A 1 117 ? 3.247 20.761 16.437 1.00 74.75 117 MET A N 1
ATOM 939 C CA . MET A 1 117 ? 2.674 19.417 16.527 1.00 74.75 117 MET A CA 1
ATOM 940 C C . MET A 1 117 ? 3.553 18.433 17.317 1.00 74.75 117 MET A C 1
ATOM 942 O O . MET A 1 117 ? 3.036 17.410 17.755 1.00 74.75 117 MET A O 1
ATOM 946 N N . SER A 1 118 ? 4.846 18.730 17.517 1.00 80.38 118 SER A N 1
ATOM 947 C CA . SER A 1 118 ? 5.795 17.836 18.205 1.00 80.38 118 SER A CA 1
ATOM 948 C C . SER A 1 118 ? 5.341 17.515 19.635 1.00 80.38 118 SER A C 1
ATOM 950 O O . SER A 1 118 ? 5.018 18.413 20.418 1.00 80.38 118 SER A O 1
ATOM 952 N N . GLY A 1 119 ? 5.282 16.225 19.966 1.00 83.50 119 GLY A N 1
ATOM 953 C CA . GLY A 1 119 ? 4.782 15.677 21.229 1.00 83.50 119 GLY A CA 1
ATOM 954 C C . GLY A 1 119 ? 3.260 15.754 21.401 1.00 83.50 119 GLY A C 1
ATOM 955 O O . GLY A 1 119 ? 2.751 15.442 22.482 1.00 83.50 119 GLY A O 1
ATOM 956 N N . ARG A 1 120 ? 2.528 16.211 20.376 1.00 86.50 120 ARG A N 1
ATOM 957 C CA . ARG A 1 120 ? 1.066 16.405 20.379 1.00 86.50 120 ARG A CA 1
ATOM 958 C C . ARG A 1 120 ? 0.359 15.583 19.307 1.00 86.50 120 ARG A C 1
ATOM 960 O O . ARG A 1 120 ? -0.871 15.641 19.238 1.00 86.50 120 ARG A O 1
ATOM 967 N N . GLN A 1 121 ? 1.091 14.841 18.478 1.00 86.94 121 GLN A N 1
ATOM 968 C CA . GLN A 1 121 ? 0.499 14.039 17.419 1.00 86.94 121 GLN A CA 1
ATOM 969 C C . GLN A 1 121 ? 0.168 12.643 17.940 1.00 86.94 121 GLN A C 1
ATOM 971 O O . GLN A 1 121 ? 1.000 11.936 18.507 1.00 86.94 121 GLN A O 1
ATOM 976 N N . GLY A 1 122 ? -1.092 12.263 17.782 1.00 86.81 122 GLY A N 1
ATOM 977 C CA . GLY A 1 122 ? -1.555 10.896 17.914 1.00 86.81 122 GLY A CA 1
ATOM 978 C C . GLY A 1 122 ? -1.741 10.276 16.537 1.00 86.81 122 GLY A C 1
ATOM 979 O O . GLY A 1 122 ? -1.944 10.976 15.542 1.00 86.81 122 GLY A O 1
ATOM 980 N N . VAL A 1 123 ? -1.688 8.954 16.501 1.00 89.56 123 VAL A N 1
ATOM 981 C CA . VAL A 1 123 ? -1.963 8.137 15.324 1.00 89.56 123 VAL A CA 1
ATOM 982 C C . VAL A 1 123 ? -2.782 6.934 15.766 1.00 89.56 123 VAL A C 1
ATOM 984 O O . VAL A 1 123 ? -2.539 6.368 16.829 1.00 89.56 123 VAL A O 1
ATOM 987 N N . ALA A 1 124 ? -3.787 6.582 14.979 1.00 88.69 124 ALA A N 1
ATOM 988 C CA . ALA A 1 124 ? -4.620 5.410 15.190 1.00 88.69 124 ALA A CA 1
ATOM 989 C C . ALA A 1 124 ? -4.956 4.781 13.838 1.00 88.69 124 ALA A C 1
ATOM 991 O O . ALA A 1 124 ? -5.016 5.479 12.825 1.00 88.69 124 ALA A O 1
ATOM 992 N N . GLY A 1 125 ? -5.209 3.476 13.810 1.00 86.06 125 GLY A N 1
ATOM 993 C CA . GLY A 1 125 ? -5.769 2.826 12.630 1.00 86.06 125 GLY A CA 1
ATOM 994 C C . GLY A 1 125 ? -7.145 3.396 12.271 1.00 86.06 125 GLY A C 1
ATOM 995 O O . GLY A 1 125 ? -7.806 4.054 13.081 1.00 86.06 125 GLY A O 1
ATOM 996 N N . THR A 1 126 ? -7.605 3.112 11.056 1.00 83.31 126 THR A N 1
ATOM 997 C CA . THR A 1 126 ? -8.989 3.372 10.638 1.00 83.31 126 THR A CA 1
ATOM 998 C C . THR A 1 126 ? -9.994 2.813 11.653 1.00 83.31 126 THR A C 1
ATOM 1000 O O . THR A 1 126 ? -9.804 1.699 12.155 1.00 83.31 126 THR A O 1
ATOM 1003 N N . PRO A 1 127 ? -11.090 3.532 11.962 1.00 85.62 127 PRO A N 1
ATOM 1004 C CA . PRO A 1 127 ? -12.183 2.949 12.725 1.00 85.62 127 PRO A CA 1
ATOM 1005 C C . PRO A 1 127 ? -12.825 1.829 11.900 1.00 85.62 127 PRO A C 1
ATOM 1007 O O . PRO A 1 127 ? -13.148 2.012 10.728 1.00 85.62 127 PRO A O 1
ATOM 1010 N N . GLY A 1 128 ? -13.013 0.661 12.511 1.00 90.50 128 GLY A N 1
ATOM 1011 C CA . GLY A 1 128 ? -13.772 -0.423 11.894 1.00 90.50 128 GLY A CA 1
ATOM 1012 C C . GLY A 1 128 ? -15.278 -0.300 12.132 1.00 90.50 128 GLY A C 1
ATOM 1013 O O . GLY A 1 128 ? -15.738 0.542 12.905 1.00 90.50 128 GLY A O 1
ATOM 1014 N N . SER A 1 129 ? -16.052 -1.196 11.517 1.00 93.19 129 SER A N 1
ATOM 1015 C CA . SER A 1 129 ? -17.508 -1.255 11.691 1.00 93.19 129 SER A CA 1
ATOM 1016 C C . SER A 1 129 ? -17.968 -2.518 12.418 1.00 93.19 129 SER A C 1
ATOM 1018 O O . SER A 1 129 ? -17.560 -3.626 12.078 1.00 93.19 129 SER A O 1
ATOM 1020 N N . ALA A 1 130 ? -18.886 -2.363 13.374 1.00 95.12 130 ALA A N 1
ATOM 1021 C CA . ALA A 1 130 ? -19.620 -3.477 13.987 1.00 95.12 130 ALA A CA 1
ATOM 1022 C C . ALA A 1 130 ? -20.797 -3.978 13.120 1.00 95.12 130 ALA A C 1
ATOM 1024 O O . ALA A 1 130 ? -21.506 -4.904 13.511 1.00 95.12 130 ALA A O 1
ATOM 1025 N N . VAL A 1 131 ? -21.024 -3.352 11.960 1.00 95.00 131 VAL A N 1
ATOM 1026 C CA . VAL A 1 131 ? -22.101 -3.672 11.013 1.00 95.00 131 VAL A CA 1
ATOM 1027 C C . VAL A 1 131 ? -21.507 -3.767 9.605 1.00 95.00 131 VAL A C 1
ATOM 1029 O O . VAL A 1 131 ? -20.829 -2.840 9.158 1.00 95.00 131 VAL A O 1
ATOM 1032 N N . VAL A 1 132 ? -21.739 -4.870 8.902 1.00 95.50 132 VAL A N 1
ATOM 1033 C CA . VAL A 1 132 ? -21.173 -5.158 7.573 1.00 95.50 132 VAL A CA 1
ATOM 1034 C C . VAL A 1 132 ? -22.271 -5.471 6.560 1.00 95.50 132 VAL A C 1
ATOM 1036 O O . VAL A 1 132 ? -23.392 -5.803 6.935 1.00 95.50 132 VAL A O 1
ATOM 1039 N N . MET A 1 133 ? -21.956 -5.342 5.271 1.00 94.88 133 MET A N 1
ATOM 1040 C CA . MET A 1 133 ? -22.877 -5.689 4.190 1.00 94.88 133 MET A CA 1
ATOM 1041 C C . MET A 1 133 ? -22.915 -7.209 3.994 1.00 94.88 133 MET A C 1
ATOM 1043 O O . MET A 1 133 ? -21.928 -7.800 3.553 1.00 94.88 133 MET A O 1
ATOM 1047 N N . ASP A 1 134 ? -24.063 -7.827 4.255 1.00 91.12 134 ASP A N 1
ATOM 1048 C CA . ASP A 1 134 ? -24.358 -9.182 3.803 1.00 91.12 134 ASP A CA 1
ATOM 1049 C C . ASP A 1 134 ? -24.612 -9.153 2.290 1.00 91.12 134 ASP A C 1
ATOM 1051 O O . ASP A 1 134 ? -25.607 -8.611 1.804 1.00 91.12 134 ASP A O 1
ATOM 1055 N N . ARG A 1 135 ? -23.685 -9.744 1.531 1.00 88.25 135 ARG A N 1
ATOM 1056 C CA . ARG A 1 135 ? -23.730 -9.778 0.063 1.00 88.25 135 ARG A CA 1
ATOM 1057 C C . ARG A 1 135 ? -24.844 -10.669 -0.493 1.00 88.25 135 ARG A C 1
ATOM 1059 O O . ARG A 1 135 ? -25.203 -10.493 -1.650 1.00 88.25 135 ARG A O 1
ATOM 1066 N N . SER A 1 136 ? -25.379 -11.604 0.295 1.00 90.12 136 SER A N 1
ATOM 1067 C CA . SER A 1 136 ? -26.468 -12.488 -0.139 1.00 90.12 136 SER A CA 1
ATOM 1068 C C . SER A 1 136 ? -27.835 -11.799 -0.089 1.00 90.12 136 SER A C 1
ATOM 1070 O O . SER A 1 136 ? -28.692 -12.071 -0.928 1.00 90.12 136 SER A O 1
ATOM 1072 N N . THR A 1 137 ? -28.025 -10.869 0.854 1.00 93.00 137 THR A N 1
ATOM 1073 C CA . THR A 1 137 ? -29.287 -10.130 1.040 1.00 93.00 137 THR A CA 1
ATOM 1074 C C . THR A 1 137 ? -29.219 -8.662 0.616 1.00 93.00 137 THR A C 1
ATOM 1076 O O . THR A 1 137 ? -30.262 -8.015 0.509 1.00 93.00 137 THR A O 1
ATOM 1079 N N . GLY A 1 138 ? -28.020 -8.114 0.388 1.00 93.38 138 GLY A N 1
ATOM 1080 C CA . GLY A 1 138 ? -27.805 -6.694 0.092 1.00 93.38 138 GLY A CA 1
ATOM 1081 C C . GLY A 1 138 ? -28.121 -5.771 1.274 1.00 93.38 138 GLY A C 1
ATOM 1082 O O . GLY A 1 138 ? -28.457 -4.604 1.070 1.00 93.38 138 GLY A O 1
ATOM 1083 N N . ARG A 1 139 ? -28.080 -6.292 2.508 1.00 95.19 139 ARG A N 1
ATOM 1084 C CA . ARG A 1 139 ? -28.458 -5.571 3.733 1.00 95.19 139 ARG A CA 1
ATOM 1085 C C . ARG A 1 139 ? -27.295 -5.461 4.710 1.00 95.19 139 ARG A C 1
ATOM 1087 O O . ARG A 1 139 ? -26.415 -6.313 4.765 1.00 95.19 139 ARG A O 1
ATOM 1094 N N . MET A 1 140 ? -27.329 -4.418 5.532 1.00 97.25 140 MET A N 1
ATOM 1095 C CA . MET A 1 140 ? -26.396 -4.260 6.646 1.00 97.25 140 MET A CA 1
ATOM 1096 C C . MET A 1 140 ? -26.810 -5.170 7.813 1.00 97.25 140 MET A C 1
ATOM 1098 O O . MET A 1 140 ? -27.945 -5.090 8.281 1.00 97.25 140 MET A O 1
ATOM 1102 N N . GLY A 1 141 ? -25.888 -6.006 8.290 1.00 95.62 141 GLY A N 1
ATOM 1103 C CA . GLY A 1 141 ? -26.066 -6.929 9.416 1.00 95.62 141 GLY A CA 1
ATOM 1104 C C . GLY A 1 141 ? -24.905 -6.857 10.419 1.00 95.62 141 GLY A C 1
ATOM 1105 O O . GLY A 1 141 ? -23.879 -6.242 10.124 1.00 95.62 141 GLY A O 1
ATOM 1106 N N . PRO A 1 142 ? -25.043 -7.434 11.625 1.00 95.94 142 PRO A N 1
ATOM 1107 C CA . PRO A 1 142 ? -23.991 -7.402 12.640 1.00 95.94 142 PRO A CA 1
ATOM 1108 C C . PRO A 1 142 ? -22.722 -8.117 12.160 1.00 95.94 142 PRO A C 1
ATOM 1110 O O . PRO A 1 142 ? -22.791 -9.124 11.459 1.00 95.94 142 PRO A O 1
ATOM 1113 N N . CYS A 1 143 ? -21.555 -7.625 12.574 1.00 96.06 143 CYS A N 1
ATOM 1114 C CA . CYS A 1 143 ? -20.300 -8.328 12.343 1.00 96.06 143 CYS A CA 1
ATOM 1115 C C . CYS A 1 143 ? -20.194 -9.543 13.277 1.00 96.06 143 CYS A C 1
ATOM 1117 O O . CYS A 1 143 ? -20.067 -9.389 14.492 1.00 96.06 143 CYS A O 1
ATOM 1119 N N . THR A 1 144 ? -20.250 -10.747 12.710 1.00 95.31 144 THR A N 1
ATOM 1120 C CA . THR A 1 144 ? -20.001 -12.020 13.407 1.00 95.31 144 THR A CA 1
ATOM 1121 C C . THR A 1 144 ? -18.660 -12.616 12.963 1.00 95.31 144 THR A C 1
ATOM 1123 O O . THR A 1 144 ? -18.030 -12.095 12.041 1.00 95.31 144 THR A O 1
ATOM 1126 N N . ARG A 1 145 ? -18.202 -13.7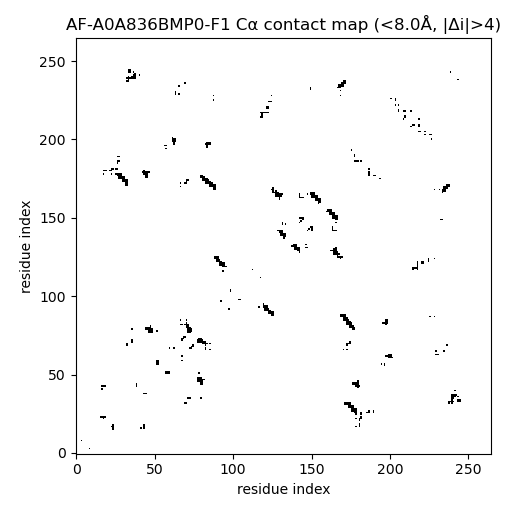13 13.585 1.00 94.44 145 ARG A N 1
ATOM 1127 C CA . ARG A 1 145 ? -16.973 -14.407 13.149 1.00 94.44 145 ARG A CA 1
ATOM 1128 C C . ARG A 1 145 ? -17.120 -15.026 11.757 1.00 94.44 145 ARG A C 1
ATOM 1130 O O . ARG A 1 145 ? -16.145 -15.118 11.027 1.00 94.44 145 ARG A O 1
ATOM 1137 N N . GLU A 1 146 ? -18.332 -15.404 11.378 1.00 94.12 146 GLU A N 1
ATOM 1138 C CA . GLU A 1 146 ? -18.663 -15.955 10.066 1.00 94.12 146 GLU A CA 1
ATOM 1139 C C . GLU A 1 146 ? -18.721 -14.844 9.005 1.00 94.12 146 GLU A C 1
ATOM 1141 O O . GLU A 1 146 ? -18.190 -15.008 7.910 1.00 94.12 146 GLU A O 1
ATOM 1146 N N . ALA A 1 147 ? -19.327 -13.695 9.335 1.00 93.00 147 ALA A N 1
ATOM 1147 C CA . ALA A 1 147 ? -19.476 -12.567 8.412 1.00 93.00 147 ALA A CA 1
ATOM 1148 C C . ALA A 1 147 ? -18.190 -11.734 8.241 1.00 93.00 147 ALA A C 1
ATOM 1150 O O . ALA A 1 147 ? -17.946 -11.182 7.168 1.00 93.00 147 ALA A O 1
ATOM 1151 N N . CYS A 1 148 ? -17.366 -11.630 9.287 1.00 94.19 148 CYS A N 1
ATOM 1152 C CA . CYS A 1 148 ? -16.064 -10.966 9.254 1.00 94.19 148 CYS A CA 1
ATOM 1153 C C . CYS A 1 148 ? -15.033 -11.791 10.060 1.00 94.19 148 CYS A C 1
ATOM 1155 O O . CYS A 1 148 ? -14.784 -11.496 11.233 1.00 94.19 148 CYS A O 1
ATOM 1157 N N . PRO A 1 149 ? -14.398 -12.808 9.440 1.00 94.19 149 PRO A N 1
ATOM 1158 C CA . PRO A 1 149 ? -13.423 -13.684 10.102 1.00 94.19 149 PRO A CA 1
ATOM 1159 C C . PRO A 1 149 ? -12.298 -12.924 10.813 1.00 94.19 149 PRO A C 1
ATOM 1161 O O . PRO A 1 149 ? -11.984 -13.201 11.972 1.00 94.19 149 PRO A O 1
ATOM 1164 N N . SER A 1 150 ? -11.774 -11.888 10.158 1.00 93.56 150 SER A N 1
ATOM 1165 C CA . SER A 1 150 ? -10.689 -11.034 10.654 1.00 93.56 150 SER A CA 1
ATOM 1166 C C . SER A 1 150 ? -11.155 -9.895 11.580 1.00 93.56 150 SER A C 1
ATOM 1168 O O . SER A 1 150 ? -10.424 -8.923 11.786 1.00 93.56 150 SER A O 1
ATOM 1170 N N . ALA A 1 151 ? -12.376 -9.964 12.128 1.00 94.62 151 ALA A N 1
ATOM 1171 C CA . ALA A 1 151 ? -12.862 -8.978 13.090 1.00 94.62 151 ALA A CA 1
ATOM 1172 C C . ALA A 1 151 ? -12.018 -8.966 14.371 1.00 94.62 151 ALA A C 1
ATOM 1174 O O . ALA A 1 151 ? -11.668 -10.011 14.931 1.00 94.62 151 ALA A O 1
ATOM 1175 N N . LYS A 1 152 ? -11.762 -7.766 14.890 1.00 92.31 152 LYS A N 1
ATOM 1176 C CA . LYS A 1 152 ? -11.121 -7.573 16.193 1.00 92.31 152 LYS A CA 1
ATOM 1177 C C . LYS A 1 152 ? -12.191 -7.303 17.242 1.00 92.31 152 LYS A C 1
ATOM 1179 O O . LYS A 1 152 ? -13.217 -6.688 16.948 1.00 92.31 152 LYS A O 1
ATOM 1184 N N . GLU A 1 153 ? -11.960 -7.772 18.461 1.00 94.19 153 GLU A N 1
ATOM 1185 C CA . GLU A 1 153 ? -12.773 -7.344 19.594 1.00 94.19 153 GLU A CA 1
ATOM 1186 C C . GLU A 1 153 ? -12.445 -5.897 19.953 1.00 94.19 153 GLU A C 1
ATOM 1188 O O . GLU A 1 153 ? -11.287 -5.479 19.945 1.00 94.19 153 GLU A O 1
ATOM 1193 N N . SER A 1 154 ? -13.486 -5.124 20.233 1.00 91.56 154 SER A N 1
ATOM 1194 C CA . SER A 1 154 ? -13.392 -3.710 20.562 1.00 91.56 154 SER A CA 1
ATOM 1195 C C . SER A 1 154 ? -14.406 -3.383 21.659 1.00 91.56 154 SER A C 1
ATOM 1197 O O . SER A 1 154 ? -15.558 -3.818 21.549 1.00 91.56 154 SER A O 1
ATOM 1199 N N . PRO A 1 155 ? -14.029 -2.623 22.702 1.00 89.88 155 PRO A N 1
ATOM 1200 C CA . PRO A 1 155 ? -14.979 -2.163 23.708 1.00 89.88 155 PRO A CA 1
ATOM 1201 C C . PRO A 1 155 ? -16.117 -1.356 23.069 1.00 89.88 155 PRO A C 1
ATOM 1203 O O . PRO A 1 155 ? -15.869 -0.443 22.278 1.00 89.88 155 PRO A O 1
ATOM 1206 N N . ASP A 1 156 ? -17.367 -1.653 23.426 1.00 85.31 156 ASP A N 1
ATOM 1207 C CA . ASP A 1 156 ? -18.499 -0.796 23.083 1.00 85.31 156 ASP A CA 1
ATOM 1208 C C . ASP A 1 156 ? -18.727 0.230 24.210 1.00 85.31 156 ASP A C 1
ATOM 1210 O O . ASP A 1 156 ? -19.204 -0.135 25.290 1.00 85.31 156 ASP A O 1
ATOM 1214 N N . PRO A 1 157 ? -18.440 1.527 23.984 1.00 79.88 157 PRO A N 1
ATOM 1215 C CA . PRO A 1 157 ? -18.590 2.556 25.012 1.00 79.88 157 PRO A CA 1
ATOM 1216 C C . PRO A 1 157 ? -20.051 2.816 25.415 1.00 79.88 157 PRO A C 1
ATOM 1218 O O . PRO A 1 157 ? -20.286 3.537 26.380 1.00 79.88 157 PRO A O 1
ATOM 1221 N N . ARG A 1 158 ? -21.040 2.267 24.691 1.00 83.81 158 ARG A N 1
ATOM 1222 C CA . ARG A 1 158 ? -22.473 2.424 24.993 1.00 83.81 158 ARG A CA 1
ATOM 1223 C C . ARG A 1 158 ? -22.992 1.365 25.961 1.00 83.81 158 ARG A C 1
ATOM 1225 O O . ARG A 1 158 ? -23.944 1.635 26.684 1.00 83.81 158 ARG A O 1
ATOM 1232 N N . THR A 1 159 ? -22.411 0.165 25.941 1.00 88.88 159 THR A N 1
ATOM 1233 C CA . THR A 1 159 ? -22.866 -0.981 26.751 1.00 88.88 159 THR A CA 1
ATOM 1234 C C . THR A 1 159 ? -21.853 -1.408 27.811 1.00 88.88 159 THR A C 1
ATOM 1236 O O . THR A 1 159 ? -22.214 -2.145 28.723 1.00 88.88 159 THR A O 1
ATOM 1239 N N . GLY A 1 160 ? -20.591 -0.979 27.694 1.00 88.75 160 GLY A N 1
ATOM 1240 C CA . GLY A 1 160 ? -19.484 -1.437 28.538 1.00 88.75 160 GLY A CA 1
ATOM 1241 C C . GLY A 1 160 ? -18.990 -2.855 28.215 1.00 88.75 160 GLY A C 1
ATOM 1242 O O . GLY A 1 160 ? -18.061 -3.329 28.862 1.00 88.75 160 GLY A O 1
ATOM 1243 N N . GLY A 1 161 ? -19.593 -3.534 27.232 1.00 91.56 161 GLY A N 1
ATOM 1244 C CA . GLY A 1 161 ? -19.191 -4.869 26.783 1.00 91.56 161 GLY A CA 1
ATOM 1245 C C . GLY A 1 161 ? -18.127 -4.853 25.680 1.00 91.56 161 GLY A C 1
ATOM 1246 O O . GLY A 1 161 ? -17.669 -3.799 25.243 1.00 91.56 161 GLY A O 1
ATOM 1247 N N . SER A 1 162 ? -17.771 -6.041 25.188 1.00 93.38 162 SER A N 1
ATOM 1248 C CA . SER A 1 162 ? -16.989 -6.223 23.956 1.00 93.38 162 SER A CA 1
ATOM 1249 C C . SER A 1 162 ? -17.927 -6.437 22.763 1.00 93.38 162 SER A C 1
ATOM 1251 O O . SER A 1 162 ? -19.011 -7.005 22.912 1.00 93.38 162 SER A O 1
ATOM 1253 N N . ARG A 1 163 ? -17.511 -6.007 21.570 1.00 94.81 163 ARG A N 1
ATOM 1254 C CA . ARG A 1 163 ? -18.160 -6.349 20.298 1.00 94.81 163 ARG A CA 1
ATOM 1255 C C . ARG A 1 163 ? -17.129 -6.623 19.211 1.00 94.81 163 ARG A C 1
ATOM 1257 O O . ARG A 1 163 ? -16.029 -6.072 19.232 1.00 94.81 163 ARG A O 1
ATOM 1264 N N . LEU A 1 164 ? -17.517 -7.416 18.218 1.00 96.44 164 LEU A N 1
ATOM 1265 C CA . LEU A 1 164 ? -16.714 -7.619 17.018 1.00 96.44 164 LEU A CA 1
ATOM 1266 C C . LEU A 1 164 ? -16.805 -6.404 16.096 1.00 96.44 164 LEU A C 1
ATOM 1268 O O . LEU A 1 164 ? -17.882 -5.860 15.843 1.00 96.44 164 LEU A O 1
ATOM 1272 N N . VAL A 1 165 ? -15.647 -5.986 15.599 1.00 95.06 165 VAL A N 1
ATOM 1273 C CA . VAL A 1 165 ? -15.488 -4.849 14.703 1.00 95.06 165 VAL A CA 1
ATOM 1274 C C . VAL A 1 165 ? -14.647 -5.285 13.508 1.00 95.06 165 VAL A C 1
ATOM 1276 O O . VAL A 1 165 ? -13.487 -5.678 13.646 1.00 95.06 165 VAL A O 1
ATOM 1279 N N . ASN A 1 166 ? -15.230 -5.181 12.315 1.00 94.62 166 ASN A N 1
ATOM 1280 C CA . ASN A 1 166 ? -14.521 -5.333 11.055 1.00 94.62 166 ASN A CA 1
ATOM 1281 C C . ASN A 1 166 ? -13.633 -4.102 10.832 1.00 94.62 166 ASN A C 1
ATOM 1283 O O . ASN A 1 166 ? -14.089 -3.083 10.306 1.00 94.62 166 ASN A O 1
ATOM 1287 N N . GLN A 1 167 ? -12.385 -4.172 11.293 1.00 91.50 167 GLN A N 1
ATOM 1288 C CA . GLN A 1 167 ? -11.383 -3.130 11.086 1.00 91.50 167 GLN A CA 1
ATOM 1289 C C . GLN A 1 167 ? -10.541 -3.478 9.862 1.00 91.50 167 GLN A C 1
ATOM 1291 O O . GLN A 1 167 ? -9.689 -4.362 9.927 1.00 91.50 167 GLN A O 1
ATOM 1296 N N . VAL A 1 168 ? -10.816 -2.791 8.756 1.00 90.75 168 VAL A N 1
ATOM 1297 C CA . VAL A 1 168 ? -10.089 -2.931 7.492 1.00 90.75 168 VAL A CA 1
ATOM 1298 C C . VAL A 1 168 ? -8.972 -1.895 7.456 1.00 90.75 168 VAL A C 1
ATOM 1300 O O . VAL A 1 168 ? -9.233 -0.710 7.676 1.00 90.75 168 VAL A O 1
ATOM 1303 N N . VAL A 1 169 ? -7.748 -2.328 7.166 1.00 89.38 169 VAL A N 1
ATOM 1304 C CA . VAL A 1 169 ? -6.595 -1.451 6.937 1.00 89.38 169 VAL A CA 1
ATOM 1305 C C . VAL A 1 169 ? -6.530 -1.131 5.441 1.00 89.38 169 VAL A C 1
ATOM 1307 O O . VAL A 1 169 ? -6.193 -2.016 4.656 1.00 89.38 169 VAL A O 1
ATOM 1310 N N . PRO A 1 170 ? -6.870 0.091 4.999 1.00 86.44 170 PRO A N 1
ATOM 1311 C CA . PRO A 1 170 ? -6.670 0.487 3.611 1.00 86.44 170 PRO A CA 1
ATOM 1312 C C . PRO A 1 170 ? -5.181 0.746 3.346 1.00 86.44 170 PRO A C 1
ATOM 1314 O O . PRO A 1 170 ? -4.525 1.480 4.093 1.00 86.44 170 PRO A O 1
ATOM 1317 N N . VAL A 1 171 ? -4.670 0.150 2.272 1.00 84.44 171 VAL A N 1
ATOM 1318 C CA . VAL A 1 171 ? -3.294 0.298 1.790 1.00 84.44 171 VAL A CA 1
ATOM 1319 C C . VAL A 1 171 ? -3.317 0.876 0.380 1.00 84.44 171 VAL A C 1
ATOM 1321 O O . VAL A 1 171 ? -3.986 0.345 -0.505 1.00 84.44 171 VAL A O 1
ATOM 1324 N N . ASP A 1 172 ? -2.549 1.943 0.193 1.00 80.38 172 ASP A N 1
ATOM 1325 C CA . ASP A 1 172 ? -2.266 2.603 -1.086 1.00 80.38 172 ASP A CA 1
ATOM 1326 C C . ASP A 1 172 ? -0.748 2.563 -1.324 1.00 80.38 172 ASP A C 1
ATOM 1328 O O . ASP A 1 172 ? 0.040 2.464 -0.374 1.00 80.38 172 ASP A O 1
ATOM 1332 N N . GLY A 1 173 ? -0.326 2.556 -2.586 1.00 79.88 173 GLY A N 1
ATOM 1333 C CA . GLY A 1 173 ? 1.049 2.301 -2.967 1.00 79.88 173 GLY A CA 1
ATOM 1334 C C . GLY A 1 173 ? 1.474 2.886 -4.303 1.00 79.88 173 GLY A C 1
ATOM 1335 O O . GLY A 1 173 ? 0.933 2.546 -5.350 1.00 79.88 173 GLY A O 1
ATOM 1336 N N . ILE A 1 174 ? 2.564 3.648 -4.263 1.00 84.06 174 ILE A N 1
ATOM 1337 C CA . ILE A 1 174 ? 3.334 4.050 -5.434 1.00 84.06 174 ILE A CA 1
ATOM 1338 C C . ILE A 1 174 ? 4.411 3.002 -5.708 1.00 84.06 174 ILE A C 1
ATOM 1340 O O . ILE A 1 174 ? 5.174 2.603 -4.821 1.00 84.06 174 ILE A O 1
ATOM 1344 N N . SER A 1 175 ? 4.498 2.591 -6.967 1.00 88.50 175 SER A N 1
ATOM 1345 C CA . SER A 1 175 ? 5.436 1.581 -7.446 1.00 88.50 175 SER A CA 1
ATOM 1346 C C . SER A 1 175 ? 6.010 1.974 -8.808 1.00 88.50 175 SER A C 1
ATOM 1348 O O . SER A 1 175 ? 5.439 2.797 -9.524 1.00 88.50 175 SER A O 1
ATOM 1350 N N . PHE A 1 176 ? 7.154 1.401 -9.175 1.00 90.00 176 PHE A N 1
ATOM 1351 C CA . PHE A 1 176 ? 7.825 1.688 -10.439 1.00 90.00 176 PHE A CA 1
ATOM 1352 C C . PHE A 1 176 ? 7.804 0.494 -11.394 1.00 90.00 176 PHE A C 1
ATOM 1354 O O . PHE A 1 176 ? 8.431 -0.532 -11.119 1.00 90.00 176 PHE A O 1
ATOM 1361 N N . GLY A 1 177 ? 7.149 0.664 -12.543 1.0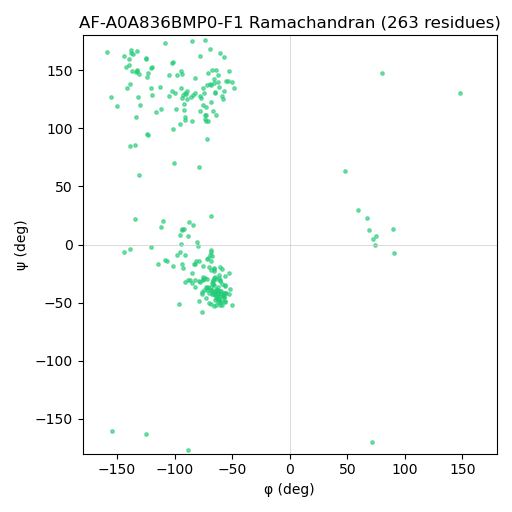0 91.75 177 GLY A N 1
ATOM 1362 C CA . GLY A 1 177 ? 7.260 -0.245 -13.686 1.00 91.75 177 GLY A CA 1
ATOM 1363 C C . GLY A 1 177 ? 8.394 0.198 -14.614 1.00 91.75 177 GLY A C 1
ATOM 1364 O O . GLY A 1 177 ? 8.454 1.366 -15.000 1.00 91.75 177 GLY A O 1
ATOM 1365 N N . ILE A 1 178 ? 9.295 -0.716 -14.985 1.00 94.50 178 ILE A N 1
ATOM 1366 C CA . ILE A 1 178 ? 10.344 -0.472 -15.995 1.00 94.50 178 ILE A CA 1
ATOM 1367 C C . ILE A 1 178 ? 9.834 -0.948 -17.354 1.00 94.50 178 ILE A C 1
ATOM 1369 O O . ILE A 1 178 ? 9.304 -2.049 -17.453 1.00 94.50 178 ILE A O 1
ATOM 1373 N N . ASN A 1 179 ? 10.026 -0.157 -18.408 1.00 94.88 179 ASN A N 1
ATOM 1374 C CA . ASN A 1 179 ? 9.574 -0.493 -19.756 1.00 94.88 179 ASN A CA 1
ATOM 1375 C C . ASN A 1 179 ? 10.327 -1.706 -20.325 1.00 94.88 179 ASN A C 1
ATOM 1377 O O . ASN A 1 179 ? 11.523 -1.630 -20.618 1.00 94.88 179 ASN A O 1
ATOM 1381 N N . ARG A 1 180 ? 9.606 -2.809 -20.555 1.00 96.31 180 ARG A N 1
ATOM 1382 C CA . ARG A 1 180 ? 10.140 -4.049 -21.136 1.00 96.31 180 ARG A CA 1
ATOM 1383 C C . ARG A 1 180 ? 10.690 -3.873 -22.553 1.00 96.31 180 ARG A C 1
ATOM 1385 O O . ARG A 1 180 ? 11.562 -4.633 -22.970 1.00 96.31 180 ARG A O 1
ATOM 1392 N N . HIS A 1 181 ? 10.180 -2.891 -23.290 1.00 96.12 181 HIS A N 1
ATOM 1393 C CA . HIS A 1 181 ? 10.528 -2.626 -24.684 1.00 96.12 181 HIS A CA 1
ATOM 1394 C C . HIS A 1 181 ? 11.578 -1.513 -24.842 1.00 96.12 181 HIS A C 1
ATOM 1396 O O . HIS A 1 181 ? 12.133 -1.341 -25.927 1.00 96.12 181 HIS A O 1
ATOM 1402 N N . ALA A 1 182 ? 11.918 -0.787 -23.769 1.00 95.44 182 ALA A N 1
ATOM 1403 C CA . ALA A 1 182 ? 13.047 0.141 -23.789 1.00 95.44 182 ALA A CA 1
ATOM 1404 C C . ALA A 1 182 ? 14.380 -0.612 -24.001 1.00 95.44 182 ALA A C 1
ATOM 1406 O O . ALA A 1 182 ? 14.514 -1.754 -23.556 1.00 95.44 182 ALA A O 1
ATOM 1407 N N . PRO A 1 183 ? 15.406 -0.003 -24.627 1.00 95.44 183 PRO A N 1
ATOM 1408 C CA . PRO A 1 183 ? 16.718 -0.631 -24.781 1.00 95.44 183 PRO A CA 1
ATOM 1409 C C . PRO A 1 183 ? 17.331 -1.068 -23.441 1.00 95.44 183 PRO A C 1
ATOM 1411 O O . PRO A 1 183 ? 17.280 -0.324 -22.463 1.00 95.44 183 PRO A O 1
ATOM 1414 N N . VAL A 1 184 ? 17.994 -2.230 -23.405 1.00 95.56 184 VAL A N 1
ATOM 1415 C CA . VAL A 1 184 ? 18.528 -2.856 -22.170 1.00 95.56 184 VAL A CA 1
ATOM 1416 C C . VAL A 1 184 ? 19.393 -1.909 -21.323 1.00 95.56 184 VAL A C 1
ATOM 1418 O O . VAL A 1 184 ? 19.280 -1.899 -20.100 1.00 95.56 184 VAL A O 1
ATOM 1421 N N . HIS A 1 185 ? 20.213 -1.055 -21.946 1.00 95.62 185 HIS A N 1
ATOM 1422 C CA . HIS A 1 185 ? 21.031 -0.078 -21.213 1.00 95.62 185 HIS A CA 1
ATOM 1423 C C . HIS A 1 185 ? 20.189 0.960 -20.446 1.00 95.62 185 HIS A C 1
ATOM 1425 O O . HIS A 1 185 ? 20.611 1.439 -19.396 1.00 95.62 185 HIS A O 1
ATOM 1431 N N . ARG A 1 186 ? 18.985 1.283 -20.935 1.00 95.81 186 ARG A N 1
ATOM 1432 C CA . ARG A 1 186 ? 18.037 2.179 -20.263 1.00 95.81 186 ARG A CA 1
ATOM 1433 C C . ARG A 1 186 ? 17.225 1.467 -19.194 1.00 95.81 186 ARG A C 1
ATOM 1435 O O . ARG A 1 186 ? 17.019 2.048 -18.138 1.00 95.81 186 ARG A O 1
ATOM 1442 N N . GLN A 1 187 ? 16.850 0.206 -19.418 1.00 95.69 187 GLN A N 1
ATOM 1443 C CA . GLN A 1 187 ? 16.260 -0.640 -18.372 1.00 95.69 187 GLN A CA 1
ATOM 1444 C C . GLN A 1 187 ? 17.202 -0.749 -17.163 1.00 95.69 187 GLN A C 1
ATOM 1446 O O . GLN A 1 187 ? 16.782 -0.559 -16.024 1.00 95.69 187 GLN A O 1
ATOM 1451 N N . ALA A 1 188 ? 18.497 -0.975 -17.413 1.00 94.12 188 ALA A N 1
ATOM 1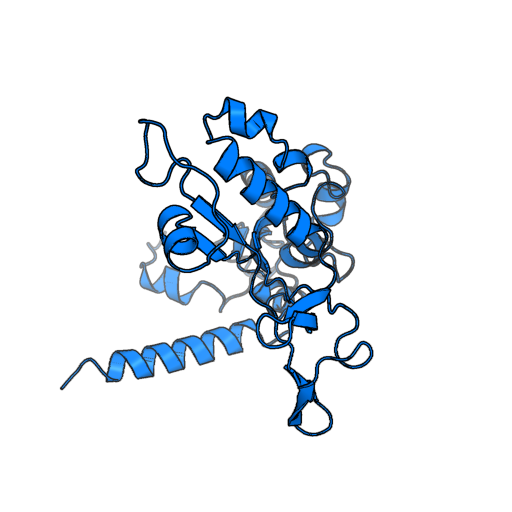452 C CA . ALA A 1 188 ? 19.525 -1.017 -16.377 1.00 94.12 188 ALA A CA 1
ATOM 1453 C C . ALA A 1 188 ? 19.713 0.342 -15.673 1.00 94.12 188 ALA A C 1
ATOM 1455 O O . ALA A 1 188 ? 19.827 0.381 -14.449 1.00 94.12 188 ALA A O 1
ATOM 1456 N N . ALA A 1 189 ? 19.700 1.453 -16.420 1.00 93.12 189 ALA A N 1
ATOM 1457 C CA . ALA A 1 189 ? 19.764 2.798 -15.846 1.00 93.12 189 ALA A CA 1
ATOM 1458 C C . ALA A 1 189 ? 18.536 3.115 -14.972 1.00 93.12 189 ALA A C 1
ATOM 1460 O O . ALA A 1 189 ? 18.696 3.609 -13.858 1.00 93.12 189 ALA A O 1
ATOM 1461 N N . ALA A 1 190 ? 17.329 2.766 -15.431 1.00 92.88 190 ALA A N 1
ATOM 1462 C CA . ALA A 1 190 ? 16.100 2.884 -14.654 1.00 92.88 190 ALA A CA 1
ATOM 1463 C C . ALA A 1 190 ? 16.196 2.059 -13.363 1.00 92.88 190 ALA A C 1
ATOM 1465 O O . ALA A 1 190 ? 16.061 2.610 -12.278 1.00 92.88 190 ALA A O 1
ATOM 1466 N N . TYR A 1 191 ? 16.544 0.772 -13.447 1.00 91.25 191 TYR A N 1
ATOM 1467 C CA . TYR A 1 191 ? 16.725 -0.073 -12.262 1.00 91.25 191 TYR A CA 1
ATOM 1468 C C . TYR A 1 191 ? 17.739 0.510 -11.261 1.00 91.25 191 TYR A C 1
ATOM 1470 O O . TYR A 1 191 ? 17.487 0.512 -10.059 1.00 91.25 191 TYR A O 1
ATOM 1478 N N . ALA A 1 192 ? 18.859 1.060 -11.742 1.00 89.12 192 ALA A N 1
ATOM 1479 C CA . ALA A 1 192 ? 19.868 1.688 -10.892 1.00 89.12 192 ALA A CA 1
ATOM 1480 C C . ALA A 1 192 ? 19.372 2.978 -10.207 1.00 89.12 192 ALA A C 1
ATOM 1482 O O . ALA A 1 192 ? 19.661 3.183 -9.030 1.00 89.12 192 ALA A O 1
ATOM 1483 N N . MET A 1 193 ? 18.613 3.827 -10.912 1.00 85.31 193 MET A N 1
ATOM 1484 C CA . MET A 1 193 ? 18.015 5.046 -10.344 1.00 85.31 193 MET A CA 1
ATOM 1485 C C . MET A 1 193 ? 16.939 4.743 -9.298 1.00 85.31 193 MET A C 1
ATOM 1487 O O . MET A 1 193 ? 16.785 5.484 -8.330 1.00 85.31 193 MET A O 1
ATOM 1491 N N . LEU A 1 194 ? 16.191 3.658 -9.495 1.00 81.06 194 LEU A N 1
ATOM 1492 C CA . LEU A 1 194 ? 14.997 3.325 -8.721 1.00 81.06 194 LEU A CA 1
ATOM 1493 C C . LEU A 1 194 ? 15.299 2.434 -7.501 1.00 81.06 194 LEU A C 1
ATOM 1495 O O . LEU A 1 194 ? 14.373 1.946 -6.860 1.00 81.06 194 LEU A O 1
ATOM 1499 N N . LYS A 1 195 ? 16.576 2.284 -7.108 1.00 71.62 195 LYS A N 1
ATOM 1500 C CA . LYS A 1 195 ? 17.016 1.603 -5.869 1.00 71.62 195 LYS A CA 1
ATOM 1501 C C . LYS A 1 195 ? 16.653 2.341 -4.564 1.00 71.62 195 LYS A C 1
ATOM 1503 O O . LYS A 1 195 ? 17.304 2.151 -3.536 1.00 71.62 195 LYS A O 1
ATOM 1508 N N . ILE A 1 196 ? 15.617 3.175 -4.579 1.00 68.31 196 ILE A N 1
ATOM 1509 C CA . ILE A 1 196 ? 15.024 3.731 -3.362 1.00 68.31 196 ILE A CA 1
ATOM 1510 C C . ILE A 1 196 ? 14.211 2.606 -2.716 1.00 68.31 196 ILE A C 1
ATOM 1512 O O . ILE A 1 196 ? 13.318 2.034 -3.337 1.00 68.31 196 ILE A O 1
ATOM 1516 N N . ALA A 1 197 ? 14.570 2.244 -1.488 1.00 65.81 197 ALA A N 1
ATOM 1517 C CA . ALA A 1 197 ? 13.983 1.101 -0.807 1.00 65.81 197 ALA A CA 1
ATOM 1518 C C . ALA A 1 197 ? 12.498 1.336 -0.452 1.00 65.81 197 ALA A C 1
ATOM 1520 O O . ALA A 1 197 ? 12.187 2.397 0.096 1.00 65.81 197 ALA A O 1
ATOM 1521 N N . PRO A 1 198 ? 11.606 0.342 -0.656 1.00 74.75 198 PRO A N 1
ATOM 1522 C CA . PRO A 1 198 ? 10.272 0.356 -0.059 1.00 74.75 198 PRO A CA 1
ATOM 1523 C C . PRO A 1 198 ? 10.325 0.456 1.464 1.00 74.75 198 PRO A C 1
ATOM 1525 O O . PRO A 1 198 ? 11.328 0.107 2.093 1.00 74.75 198 PRO A O 1
ATOM 1528 N N . MET A 1 199 ? 9.201 0.855 2.061 1.00 79.44 199 MET A N 1
ATOM 1529 C CA . MET A 1 199 ? 9.009 0.751 3.506 1.00 79.44 199 MET A CA 1
ATOM 1530 C C . MET A 1 199 ? 9.072 -0.723 3.942 1.00 79.44 199 MET A C 1
ATOM 1532 O O . MET A 1 199 ? 8.506 -1.602 3.290 1.00 79.44 199 MET A O 1
ATOM 1536 N N . ARG A 1 200 ? 9.792 -0.979 5.035 1.00 88.31 200 ARG A N 1
ATOM 1537 C CA . ARG A 1 200 ? 10.184 -2.309 5.524 1.00 88.31 200 ARG A CA 1
ATOM 1538 C C . ARG A 1 200 ? 9.992 -2.422 7.029 1.00 88.31 200 ARG A C 1
ATOM 1540 O O . ARG A 1 200 ? 9.932 -1.396 7.704 1.00 88.31 200 ARG A O 1
ATOM 1547 N N . TYR A 1 201 ? 9.996 -3.636 7.574 1.00 91.12 201 TYR A N 1
ATOM 1548 C CA . TYR A 1 201 ? 10.038 -3.840 9.024 1.00 91.12 201 TYR A CA 1
ATOM 1549 C C . TYR A 1 201 ? 11.307 -3.235 9.646 1.00 91.12 201 TYR A C 1
ATOM 1551 O O . TYR A 1 201 ? 11.218 -2.577 10.684 1.00 91.12 201 TYR A O 1
ATOM 1559 N N . SER A 1 202 ? 12.467 -3.355 8.988 1.00 91.81 202 SER A N 1
ATOM 1560 C CA . SER A 1 202 ? 13.712 -2.685 9.403 1.00 91.81 202 SER A CA 1
ATOM 1561 C C . SER A 1 202 ? 13.614 -1.153 9.417 1.00 91.81 202 SER A C 1
ATOM 1563 O O . SER A 1 202 ? 14.205 -0.507 10.281 1.00 91.81 202 SER A O 1
ATOM 1565 N N . ALA A 1 203 ? 12.807 -0.559 8.530 1.00 89.44 203 ALA A N 1
ATOM 1566 C CA . ALA A 1 203 ? 12.548 0.882 8.519 1.00 89.44 203 ALA A CA 1
ATOM 1567 C C . ALA A 1 203 ? 11.712 1.351 9.726 1.00 89.44 203 ALA A C 1
ATOM 1569 O O . ALA A 1 203 ? 11.589 2.555 9.948 1.00 89.44 203 ALA A O 1
ATOM 1570 N N . LEU A 1 204 ? 11.167 0.426 10.528 1.00 91.62 204 LEU A N 1
ATOM 1571 C CA . LEU A 1 204 ? 10.469 0.717 11.781 1.00 91.62 204 LEU A CA 1
ATOM 1572 C C . LEU A 1 204 ? 11.389 0.641 13.022 1.00 91.62 204 LEU A C 1
ATOM 1574 O O . LEU A 1 204 ? 10.887 0.604 14.148 1.00 91.62 204 LEU A O 1
ATOM 1578 N N . ASP A 1 205 ? 12.719 0.605 12.860 1.00 93.88 205 ASP A N 1
ATOM 1579 C CA . ASP A 1 205 ? 13.673 0.732 13.976 1.00 93.88 205 ASP A CA 1
ATOM 1580 C C . ASP A 1 205 ? 13.574 2.111 14.649 1.00 93.88 205 ASP A C 1
ATOM 1582 O O . ASP A 1 205 ? 13.984 3.123 14.087 1.00 93.88 205 ASP A O 1
ATOM 1586 N N . GLU A 1 206 ? 13.090 2.151 15.891 1.00 94.56 206 GLU A N 1
ATOM 1587 C CA . GLU A 1 206 ? 12.902 3.391 16.655 1.00 94.56 206 GLU A CA 1
ATOM 1588 C C . GLU A 1 206 ? 14.202 4.205 16.784 1.00 94.56 206 GLU A C 1
ATOM 1590 O O . GLU A 1 206 ? 14.179 5.435 16.708 1.00 94.56 206 GLU A O 1
ATOM 1595 N N . LYS A 1 207 ? 15.358 3.536 16.903 1.00 96.12 207 LYS A N 1
ATOM 1596 C CA . LYS A 1 207 ? 16.652 4.200 1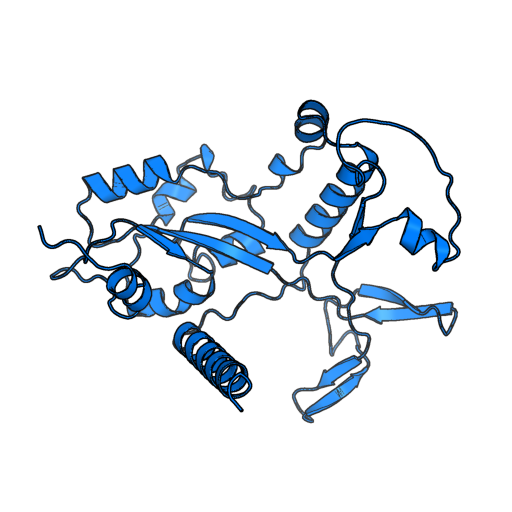7.100 1.00 96.12 207 LYS A CA 1
ATOM 1597 C C . LYS A 1 207 ? 17.055 5.056 15.896 1.00 96.12 207 LYS A C 1
ATOM 1599 O O . LYS A 1 207 ? 17.544 6.170 16.096 1.00 96.12 207 LYS A O 1
ATOM 1604 N N . ALA A 1 208 ? 16.838 4.583 14.669 1.00 92.38 208 ALA A N 1
ATOM 1605 C CA . ALA A 1 208 ? 17.110 5.353 13.455 1.00 92.38 208 ALA A CA 1
ATOM 1606 C C . ALA A 1 208 ? 16.338 6.687 13.421 1.00 92.38 208 ALA A C 1
ATOM 1608 O O . ALA A 1 208 ? 16.920 7.735 13.134 1.00 92.38 208 ALA A O 1
ATOM 1609 N N . TRP A 1 209 ? 15.053 6.671 13.786 1.00 92.56 209 TRP A N 1
ATOM 1610 C CA . TRP A 1 209 ? 14.206 7.868 13.801 1.00 92.56 209 TRP A CA 1
ATOM 1611 C C . TRP A 1 209 ? 14.523 8.802 14.979 1.00 92.56 209 TRP A C 1
ATOM 1613 O O . TRP A 1 209 ? 14.569 10.018 14.797 1.00 92.56 209 TRP A O 1
ATOM 1623 N N . LEU A 1 210 ? 14.811 8.271 16.174 1.00 93.81 210 LEU A N 1
ATOM 1624 C CA . LEU A 1 210 ? 15.261 9.091 17.309 1.00 93.81 210 LEU A CA 1
ATOM 1625 C C . LEU A 1 210 ? 16.559 9.844 16.978 1.00 93.81 210 LEU A C 1
ATOM 1627 O O . LEU A 1 210 ? 16.661 11.042 17.237 1.00 93.81 210 LEU A O 1
ATOM 1631 N N . ASN A 1 211 ? 17.520 9.175 16.331 1.00 93.44 211 ASN A N 1
ATOM 1632 C CA . ASN A 1 211 ? 18.764 9.799 15.870 1.00 93.44 211 ASN A CA 1
ATOM 1633 C C . ASN A 1 211 ? 18.532 10.872 14.789 1.00 93.44 211 ASN A C 1
ATOM 1635 O O . ASN A 1 211 ? 19.307 11.820 14.697 1.00 93.44 211 ASN A O 1
ATOM 1639 N N . ALA A 1 212 ? 17.464 10.748 13.995 1.00 91.44 212 ALA A N 1
ATOM 1640 C CA . ALA A 1 212 ? 17.032 11.758 13.029 1.00 91.44 212 ALA A CA 1
ATOM 1641 C C . ALA A 1 212 ? 16.236 12.926 13.662 1.00 91.44 212 ALA A C 1
ATOM 1643 O O . ALA A 1 212 ? 15.795 13.824 12.947 1.00 91.44 212 ALA A O 1
ATOM 1644 N N . GLY A 1 213 ? 16.061 12.942 14.991 1.00 91.06 213 GLY A N 1
ATOM 1645 C CA . GLY A 1 213 ? 15.445 14.047 15.734 1.00 91.06 213 GLY A CA 1
ATOM 1646 C C . GLY A 1 213 ? 13.923 13.970 15.899 1.00 91.06 213 GLY A C 1
ATOM 1647 O O . GLY A 1 213 ? 13.307 14.965 16.283 1.00 91.06 213 GLY A O 1
ATOM 1648 N N . TYR A 1 214 ? 13.298 12.821 15.625 1.00 88.94 214 TYR A N 1
ATOM 1649 C CA . TYR A 1 214 ? 11.856 12.643 15.827 1.00 88.94 214 TYR A CA 1
ATOM 1650 C C . TYR A 1 214 ? 11.485 12.587 17.318 1.00 88.94 214 TYR A C 1
ATOM 1652 O O . TYR A 1 214 ? 12.236 12.090 18.157 1.00 88.94 214 TYR A O 1
ATOM 1660 N N . ASN A 1 215 ? 10.289 13.077 17.661 1.00 92.62 215 ASN A N 1
ATOM 1661 C CA . ASN A 1 215 ? 9.786 13.042 19.033 1.00 92.62 215 ASN A CA 1
ATOM 1662 C C . ASN A 1 215 ? 9.480 11.600 19.466 1.00 92.62 215 ASN A C 1
ATOM 1664 O O . ASN A 1 215 ? 8.638 10.946 18.857 1.00 92.62 215 ASN A O 1
ATOM 1668 N N . ALA A 1 216 ? 10.094 11.134 20.557 1.00 92.56 216 ALA A N 1
ATOM 1669 C CA . ALA A 1 216 ? 9.953 9.757 21.032 1.00 92.56 216 ALA A CA 1
ATOM 1670 C C . ALA A 1 216 ? 8.499 9.312 21.300 1.00 92.56 216 ALA A C 1
ATOM 1672 O O . ALA A 1 216 ? 8.159 8.161 21.035 1.00 92.56 216 ALA A O 1
ATOM 1673 N N . ARG A 1 217 ? 7.617 10.199 21.794 1.00 89.69 217 ARG A N 1
ATOM 1674 C CA . ARG A 1 217 ? 6.209 9.847 22.071 1.00 89.69 217 ARG A CA 1
ATOM 1675 C C . ARG A 1 217 ? 5.405 9.694 20.782 1.00 89.69 217 ARG A C 1
ATOM 1677 O O . ARG A 1 217 ? 4.658 8.729 20.649 1.00 89.69 217 ARG A O 1
ATOM 1684 N N . ASP A 1 218 ? 5.551 10.638 19.854 1.00 89.88 218 ASP A N 1
ATOM 1685 C CA . ASP A 1 218 ? 4.853 10.583 18.564 1.00 89.88 218 ASP A CA 1
ATOM 1686 C C . ASP A 1 218 ? 5.350 9.378 17.748 1.00 89.88 218 ASP A C 1
ATOM 1688 O O . ASP A 1 218 ? 4.552 8.617 17.202 1.00 89.88 218 ASP A O 1
ATOM 1692 N N . LEU A 1 219 ? 6.671 9.169 17.740 1.00 91.81 219 LEU A N 1
ATOM 1693 C CA . LEU A 1 219 ? 7.349 8.084 17.042 1.00 91.81 219 LEU A CA 1
ATOM 1694 C C . LEU A 1 219 ? 6.916 6.704 17.541 1.00 91.81 219 LEU A C 1
ATOM 1696 O O . LEU A 1 219 ? 6.600 5.840 16.727 1.00 91.81 219 LEU A O 1
ATOM 1700 N N . LYS A 1 220 ? 6.889 6.489 18.862 1.00 92.06 220 LYS A N 1
ATOM 1701 C CA . LYS A 1 220 ? 6.514 5.198 19.450 1.00 92.06 220 LYS A CA 1
ATOM 1702 C C . LYS A 1 220 ? 5.134 4.746 18.978 1.00 92.06 220 LYS A C 1
ATOM 1704 O O . LYS A 1 220 ? 4.982 3.613 18.524 1.00 92.06 220 LYS A O 1
ATOM 1709 N N . ASP A 1 221 ? 4.148 5.637 19.044 1.00 89.94 221 ASP A N 1
ATOM 1710 C CA . ASP A 1 221 ? 2.779 5.315 18.642 1.00 89.94 221 ASP A CA 1
ATOM 1711 C C . ASP A 1 221 ? 2.670 5.167 17.113 1.00 89.94 221 ASP A C 1
ATOM 1713 O O . ASP A 1 221 ? 1.986 4.263 16.635 1.00 89.94 221 ASP A O 1
ATOM 1717 N N . PHE A 1 222 ? 3.402 5.981 16.340 1.00 91.06 222 PHE A N 1
ATOM 1718 C CA . PHE A 1 222 ? 3.473 5.874 14.876 1.00 91.06 222 PHE A CA 1
ATOM 1719 C C . PHE A 1 222 ? 4.030 4.523 14.426 1.00 91.06 222 PHE A C 1
ATOM 1721 O O . PHE A 1 222 ? 3.381 3.811 13.661 1.00 91.06 222 PHE A O 1
ATOM 1728 N N . LEU A 1 223 ? 5.187 4.121 14.951 1.00 92.75 223 LEU A N 1
ATOM 1729 C CA . LEU A 1 223 ? 5.813 2.844 14.618 1.00 92.75 223 LEU A CA 1
ATOM 1730 C C . LEU A 1 223 ? 5.007 1.647 15.146 1.00 92.75 223 LEU A C 1
ATOM 1732 O O . LEU A 1 223 ? 4.985 0.600 14.501 1.00 92.75 223 LEU A O 1
ATOM 1736 N N . ALA A 1 224 ? 4.329 1.772 16.292 1.00 91.81 224 ALA A N 1
ATOM 1737 C CA . ALA A 1 224 ? 3.430 0.735 16.803 1.00 91.81 224 ALA A CA 1
ATOM 1738 C C . ALA A 1 224 ? 2.196 0.543 15.902 1.00 91.81 224 ALA A C 1
ATOM 1740 O O . ALA A 1 224 ? 1.827 -0.595 15.595 1.00 91.81 224 ALA A O 1
ATOM 1741 N N . GLN A 1 225 ? 1.590 1.638 15.430 1.00 90.7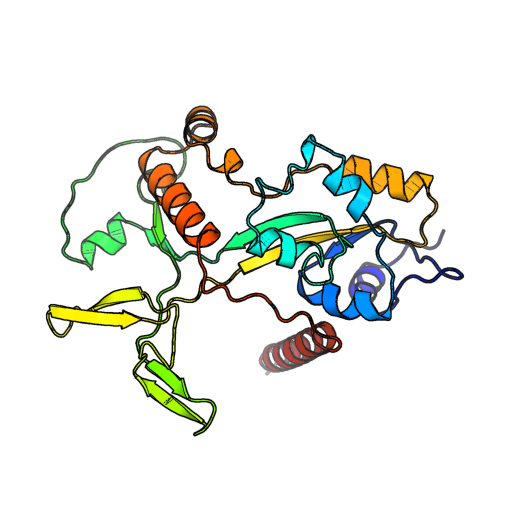5 225 GLN A N 1
ATOM 1742 C CA . GLN A 1 225 ? 0.476 1.569 14.487 1.00 90.75 225 GLN A CA 1
ATOM 1743 C C . GLN A 1 225 ? 0.926 1.027 13.125 1.00 90.75 225 GLN A C 1
ATOM 1745 O O . GLN A 1 225 ? 0.245 0.167 12.577 1.00 90.75 225 GLN A O 1
ATOM 1750 N N . PHE A 1 226 ? 2.082 1.449 12.600 1.00 90.38 226 PHE A N 1
ATOM 1751 C CA . PHE A 1 226 ? 2.598 0.916 11.334 1.00 90.38 226 PHE A CA 1
ATOM 1752 C C . PHE A 1 226 ? 2.888 -0.588 11.406 1.00 90.38 226 PHE A C 1
ATOM 1754 O O . PHE A 1 226 ? 2.456 -1.305 10.509 1.00 90.38 226 PHE A O 1
ATOM 1761 N N . ARG A 1 227 ? 3.487 -1.096 12.497 1.00 91.56 227 ARG A N 1
ATOM 1762 C CA . ARG A 1 227 ? 3.599 -2.552 12.737 1.00 91.56 227 ARG A CA 1
ATOM 1763 C C . ARG A 1 227 ? 2.228 -3.233 12.732 1.00 91.56 227 ARG A C 1
ATOM 1765 O O . ARG A 1 227 ? 2.015 -4.178 11.988 1.00 91.56 227 ARG A O 1
ATOM 1772 N N . THR A 1 228 ? 1.265 -2.688 13.477 1.00 90.00 228 THR A N 1
ATOM 1773 C CA . THR A 1 228 ? -0.108 -3.227 13.552 1.00 90.00 228 THR A CA 1
ATOM 1774 C C . THR A 1 228 ? -0.817 -3.250 12.191 1.00 90.00 228 THR A C 1
ATOM 1776 O O . THR A 1 228 ? -1.665 -4.110 11.957 1.00 90.00 228 THR A O 1
ATOM 1779 N N . SER A 1 229 ? -0.492 -2.307 11.303 1.00 89.00 229 SER A N 1
ATOM 1780 C CA . SER A 1 229 ? -1.008 -2.248 9.934 1.00 89.00 229 SER A CA 1
ATOM 1781 C C . SER A 1 229 ? -0.251 -3.170 8.963 1.00 89.00 229 SER A C 1
ATOM 1783 O O . SER A 1 229 ? -0.859 -3.657 8.015 1.00 89.00 229 SER A O 1
ATOM 1785 N N . PHE A 1 230 ? 1.045 -3.426 9.184 1.00 89.31 230 PHE A N 1
ATOM 1786 C CA . PHE A 1 230 ? 1.844 -4.396 8.416 1.00 89.31 230 PHE A CA 1
ATOM 1787 C C . PHE A 1 230 ? 1.440 -5.837 8.751 1.00 89.31 230 PHE A C 1
ATOM 1789 O O . PHE A 1 230 ? 1.310 -6.669 7.861 1.00 89.31 230 PHE A O 1
ATOM 1796 N N . ASP A 1 231 ? 1.158 -6.115 10.022 1.00 90.00 231 ASP A N 1
ATOM 1797 C CA . ASP A 1 231 ? 0.752 -7.435 10.518 1.00 90.00 231 ASP A CA 1
ATOM 1798 C C . ASP A 1 231 ? -0.775 -7.658 10.424 1.00 90.00 231 ASP A C 1
ATOM 1800 O O . ASP A 1 231 ? -1.345 -8.491 11.127 1.00 90.00 231 ASP A O 1
ATOM 1804 N N . ALA A 1 232 ? -1.480 -6.877 9.596 1.00 89.38 232 ALA A N 1
ATOM 1805 C CA . ALA A 1 232 ? -2.928 -6.968 9.452 1.00 89.38 232 ALA A CA 1
ATOM 1806 C C . ALA A 1 232 ? -3.345 -8.036 8.426 1.00 89.38 232 ALA A C 1
ATOM 1808 O O . ALA A 1 232 ? -2.965 -7.971 7.257 1.00 89.38 232 ALA A O 1
ATOM 1809 N N . ASP A 1 233 ? -4.228 -8.951 8.838 1.00 88.62 233 ASP A N 1
ATOM 1810 C CA . ASP A 1 233 ? -4.883 -9.908 7.930 1.00 88.62 233 ASP A CA 1
ATOM 1811 C C . ASP A 1 233 ? -5.986 -9.253 7.077 1.00 88.62 233 ASP A C 1
ATOM 1813 O O . ASP A 1 233 ? -6.307 -9.706 5.982 1.00 88.62 233 ASP A O 1
ATOM 1817 N N . ASN A 1 234 ? -6.607 -8.190 7.599 1.00 90.12 234 ASN A N 1
ATOM 1818 C CA . ASN A 1 234 ? -7.778 -7.541 7.008 1.00 90.12 234 ASN A CA 1
ATOM 1819 C C . ASN A 1 234 ? -7.385 -6.276 6.240 1.00 90.12 234 ASN A C 1
ATOM 1821 O O . ASN A 1 234 ? -7.634 -5.154 6.692 1.00 90.12 234 ASN A O 1
ATOM 1825 N N . VAL A 1 235 ? -6.719 -6.456 5.103 1.00 88.62 235 VAL A N 1
ATOM 1826 C CA . VAL A 1 235 ? -6.227 -5.350 4.276 1.00 88.62 235 VAL A CA 1
ATOM 1827 C C . VAL A 1 235 ? -7.137 -5.127 3.074 1.00 88.62 235 VAL A C 1
ATOM 1829 O O . VAL A 1 235 ? -7.486 -6.063 2.357 1.00 88.62 235 VAL A O 1
ATOM 1832 N N . TYR A 1 236 ? -7.499 -3.866 2.840 1.00 86.44 236 TYR A N 1
ATOM 1833 C CA . TYR A 1 236 ? -8.056 -3.425 1.566 1.00 86.44 236 TYR A CA 1
ATOM 1834 C C . TYR A 1 236 ? -6.927 -2.896 0.691 1.00 86.44 236 TYR A C 1
ATOM 1836 O O . TYR A 1 236 ? -6.199 -1.984 1.084 1.00 86.44 236 TYR A O 1
ATOM 1844 N N . TYR A 1 237 ? -6.839 -3.448 -0.510 1.00 80.81 237 TYR A N 1
ATOM 1845 C CA . TYR A 1 237 ? -6.048 -2.907 -1.601 1.00 80.81 237 TYR A CA 1
ATOM 1846 C C . TYR A 1 237 ? -6.962 -2.196 -2.589 1.00 80.81 237 TYR A C 1
ATOM 1848 O O . TYR A 1 237 ? -8.125 -2.575 -2.744 1.00 80.81 237 TYR A O 1
ATOM 1856 N N . GLU A 1 238 ? -6.403 -1.257 -3.342 1.00 74.38 238 GLU A N 1
ATOM 1857 C CA . GLU A 1 238 ? -6.990 -0.855 -4.618 1.00 74.38 238 GLU A CA 1
ATOM 1858 C C . GLU A 1 238 ? -7.239 -2.077 -5.515 1.00 74.38 238 GLU A C 1
ATOM 1860 O O . GLU A 1 238 ? -6.529 -3.087 -5.448 1.00 74.38 238 GLU A O 1
ATOM 1865 N N . LEU A 1 239 ? -8.276 -1.995 -6.347 1.00 70.19 239 LEU A N 1
ATOM 1866 C CA . LEU A 1 239 ? -8.632 -3.074 -7.264 1.00 70.19 239 LEU A CA 1
ATOM 1867 C C . LEU A 1 239 ? -7.525 -3.250 -8.322 1.00 70.19 239 LEU A C 1
ATOM 1869 O O . LEU A 1 239 ? -6.972 -2.278 -8.824 1.00 70.19 239 LEU A O 1
ATOM 1873 N N . ARG A 1 240 ? -7.189 -4.501 -8.658 1.00 73.81 240 ARG A N 1
ATOM 1874 C CA . ARG A 1 240 ? -6.132 -4.847 -9.634 1.00 73.81 240 ARG A CA 1
ATOM 1875 C C . ARG A 1 240 ? -6.640 -5.859 -10.648 1.00 73.81 240 ARG A C 1
ATOM 1877 O O . ARG A 1 240 ? -6.159 -6.983 -10.734 1.00 73.81 240 ARG A O 1
ATOM 1884 N N . MET A 1 241 ? -7.685 -5.466 -11.360 1.00 70.56 241 MET 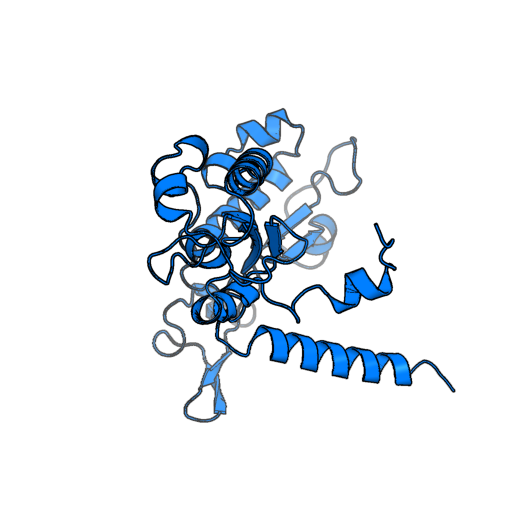A N 1
ATOM 1885 C CA . MET A 1 241 ? -8.291 -6.250 -12.435 1.00 70.56 241 MET A CA 1
ATOM 1886 C C . MET A 1 241 ? -8.293 -5.410 -13.715 1.00 70.56 241 MET A C 1
ATOM 1888 O O . MET A 1 241 ? -8.485 -4.194 -13.597 1.00 70.56 241 MET A O 1
ATOM 1892 N N . PRO A 1 242 ? -8.155 -6.020 -14.905 1.00 74.06 242 PRO A N 1
ATOM 1893 C CA . PRO A 1 242 ? -8.392 -5.332 -16.169 1.00 74.06 242 PRO A CA 1
ATOM 1894 C C . PRO A 1 242 ? -9.727 -4.569 -16.160 1.00 74.06 242 PRO A C 1
ATOM 1896 O O . PRO A 1 242 ? -10.745 -5.081 -15.684 1.00 74.06 242 PRO A O 1
ATOM 1899 N N . GLY A 1 243 ? -9.720 -3.328 -16.642 1.00 73.31 243 GLY A N 1
ATOM 1900 C CA . GLY A 1 243 ? -10.844 -2.394 -16.580 1.00 73.31 243 GLY A CA 1
ATOM 1901 C C . GLY A 1 243 ? -10.868 -1.496 -15.335 1.00 73.31 243 GLY A C 1
ATOM 1902 O O . GLY A 1 243 ? -11.696 -0.580 -15.264 1.00 73.31 243 GLY A O 1
ATOM 1903 N N . THR A 1 244 ? -9.995 -1.709 -14.341 1.00 78.81 244 THR A N 1
ATOM 1904 C CA . THR A 1 244 ? -10.023 -0.913 -13.099 1.00 78.81 244 THR A CA 1
ATOM 1905 C C . THR A 1 244 ? -9.607 0.532 -13.353 1.00 78.81 244 THR A C 1
ATOM 1907 O O . THR A 1 244 ? -10.332 1.452 -12.967 1.00 78.81 244 THR A O 1
ATOM 1910 N N . PHE A 1 245 ? -8.472 0.756 -14.018 1.00 73.50 245 PHE A N 1
ATOM 1911 C CA . PHE A 1 245 ? -7.934 2.104 -14.218 1.00 73.50 245 PHE A CA 1
ATOM 1912 C C . PHE A 1 245 ? -8.883 2.983 -15.053 1.00 73.50 245 PHE A C 1
ATOM 1914 O O . PHE A 1 245 ? -9.120 4.154 -14.741 1.00 73.50 245 PHE A O 1
ATOM 1921 N N . GLN A 1 246 ? -9.504 2.398 -16.078 1.00 75.06 246 GLN A N 1
ATOM 1922 C CA . GLN A 1 246 ? -10.521 3.030 -16.917 1.00 75.06 246 GLN A CA 1
ATOM 1923 C C . GLN A 1 246 ? -11.772 3.370 -16.096 1.00 75.06 246 GLN A C 1
ATOM 1925 O O . GLN A 1 246 ? -12.346 4.444 -16.270 1.00 75.06 246 GLN A O 1
ATOM 1930 N N . THR A 1 247 ? -12.165 2.497 -15.161 1.00 78.81 247 THR A N 1
ATOM 1931 C CA . THR A 1 247 ? -13.287 2.741 -14.239 1.00 78.81 247 THR A CA 1
ATOM 1932 C C . THR A 1 247 ? -12.998 3.910 -13.296 1.00 78.81 247 THR A C 1
ATOM 1934 O O . THR A 1 247 ? -13.826 4.816 -13.183 1.00 78.81 247 THR A O 1
ATOM 1937 N N . TYR A 1 248 ? -11.815 3.948 -12.672 1.00 75.31 248 TYR A N 1
ATOM 1938 C CA . TYR A 1 248 ? -11.379 5.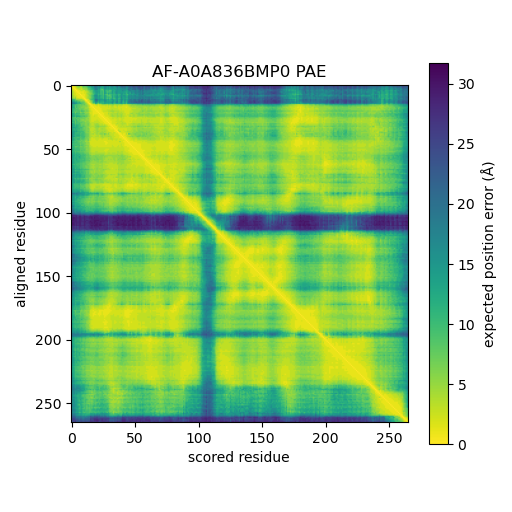080 -11.844 1.00 75.31 248 TYR A CA 1
ATOM 1939 C C . TYR A 1 248 ? -11.348 6.382 -12.646 1.00 75.31 248 TYR A C 1
ATOM 1941 O O . TYR A 1 248 ? -11.938 7.375 -12.223 1.00 75.31 248 TYR A O 1
ATOM 1949 N N . THR A 1 249 ? -10.736 6.358 -13.832 1.00 75.50 249 THR A N 1
ATOM 1950 C CA . THR A 1 249 ? -10.662 7.513 -14.737 1.00 75.50 249 THR A CA 1
ATOM 1951 C C . THR A 1 249 ? -12.057 8.011 -15.116 1.00 75.50 249 THR A C 1
ATOM 1953 O O . THR A 1 249 ? -12.317 9.211 -15.047 1.00 75.50 249 THR A O 1
ATOM 1956 N N . LEU A 1 250 ? -12.991 7.112 -15.447 1.00 78.75 250 LEU A N 1
ATOM 1957 C CA . LEU A 1 250 ? -14.377 7.459 -15.764 1.00 78.75 250 LEU A CA 1
ATOM 1958 C C . LEU A 1 250 ? -15.096 8.105 -14.571 1.00 78.75 250 LEU A C 1
ATOM 1960 O O . LEU A 1 250 ? -15.693 9.169 -14.728 1.00 78.75 250 LEU A O 1
ATOM 1964 N N . VAL A 1 251 ? -15.023 7.505 -13.379 1.00 80.31 251 VAL A N 1
ATOM 1965 C CA . VAL A 1 251 ? -15.654 8.049 -12.163 1.00 80.31 251 VAL A CA 1
ATOM 1966 C C . VAL A 1 251 ? -15.056 9.411 -11.802 1.00 80.31 251 VAL A C 1
ATOM 1968 O O . VAL A 1 251 ? -15.799 10.362 -11.559 1.00 80.31 251 VAL A O 1
ATOM 1971 N N . GLN A 1 252 ? -13.729 9.545 -11.833 1.00 76.81 252 GLN A N 1
ATOM 1972 C CA . GLN A 1 252 ? -13.038 10.803 -11.560 1.00 76.81 252 GLN A CA 1
ATOM 1973 C C . GLN A 1 252 ? -13.400 11.882 -12.590 1.00 76.81 252 GLN A C 1
ATOM 1975 O O . GLN A 1 252 ? -13.630 13.031 -12.217 1.00 76.81 252 GLN A O 1
ATOM 1980 N N . TYR A 1 253 ? -13.522 11.522 -13.870 1.00 73.69 253 TYR A N 1
ATOM 1981 C CA . TYR A 1 253 ? -13.919 12.438 -14.938 1.00 73.69 253 TYR A CA 1
ATOM 1982 C C . TYR A 1 253 ? -15.381 12.894 -14.815 1.00 73.69 253 TYR A C 1
ATOM 1984 O O . TYR A 1 253 ? -15.678 14.074 -15.013 1.00 73.69 253 TYR A O 1
ATOM 1992 N N . LEU A 1 254 ? -16.292 11.992 -14.432 1.00 76.69 254 LEU A N 1
ATOM 1993 C CA . LEU A 1 254 ? -17.691 12.320 -14.139 1.00 76.69 254 LEU A CA 1
ATOM 1994 C C . LEU A 1 254 ? -17.807 13.253 -12.925 1.00 76.69 254 LEU A C 1
ATOM 1996 O O . LEU A 1 254 ? -18.494 14.271 -13.010 1.00 76.69 254 LEU A O 1
ATOM 2000 N N . LEU A 1 255 ? -17.090 12.964 -11.833 1.00 76.06 255 LEU A N 1
ATOM 2001 C CA . LEU A 1 255 ? -17.031 13.825 -10.646 1.00 76.06 255 LEU A CA 1
ATOM 2002 C C . LEU A 1 255 ? -16.420 15.196 -10.965 1.00 76.06 255 LEU A C 1
ATOM 2004 O O . LEU A 1 255 ? -16.950 16.218 -10.535 1.00 76.06 255 LEU A O 1
ATOM 2008 N N . TYR A 1 256 ? -15.341 15.240 -11.751 1.00 73.56 256 TYR A N 1
ATOM 2009 C CA . TYR A 1 256 ? -14.718 16.491 -12.176 1.00 73.56 256 TYR A CA 1
ATOM 2010 C C . TYR A 1 256 ? -15.676 17.333 -13.026 1.00 73.56 256 TYR A C 1
ATOM 2012 O O . TYR A 1 256 ? -15.855 18.512 -12.738 1.00 73.56 256 TYR A O 1
ATOM 2020 N N . ARG A 1 257 ? -16.354 16.734 -14.017 1.00 73.31 257 ARG A N 1
ATOM 2021 C CA . ARG A 1 257 ? -17.381 17.426 -14.818 1.00 73.31 257 ARG A CA 1
ATOM 2022 C C . ARG A 1 257 ? -18.543 17.932 -13.964 1.00 73.31 257 ARG A C 1
ATOM 2024 O O . ARG A 1 257 ? -18.966 19.066 -14.153 1.00 73.31 257 ARG A O 1
ATOM 2031 N N . TYR A 1 258 ? -19.042 17.122 -13.030 1.00 77.81 258 TYR A N 1
ATOM 2032 C CA . TYR A 1 258 ? -20.118 17.523 -12.121 1.00 77.81 258 TYR A CA 1
ATOM 2033 C C . TYR A 1 258 ? -19.708 18.720 -11.251 1.00 77.81 258 TYR A C 1
ATOM 2035 O O . TYR A 1 258 ? -20.433 19.707 -11.168 1.00 77.81 258 TYR A O 1
ATOM 2043 N N . ASN A 1 259 ? -18.512 18.674 -10.659 1.00 77.44 259 ASN A N 1
ATOM 2044 C CA . ASN A 1 259 ? -17.999 19.758 -9.824 1.00 77.44 259 ASN A CA 1
ATOM 2045 C C . ASN A 1 259 ? -17.677 21.023 -10.640 1.00 77.44 259 ASN A C 1
ATOM 2047 O O . ASN A 1 259 ? -17.980 22.123 -10.189 1.00 77.44 259 ASN A O 1
ATOM 2051 N N . ALA A 1 260 ? -17.125 20.887 -11.850 1.00 77.50 260 ALA A N 1
ATOM 2052 C CA . ALA A 1 260 ? -16.822 22.015 -12.733 1.00 77.50 260 ALA A CA 1
ATOM 2053 C C . ALA A 1 260 ? -18.090 22.705 -13.273 1.00 77.50 260 ALA A C 1
ATOM 2055 O O . ALA A 1 260 ? -18.132 23.930 -13.353 1.00 77.50 260 ALA A O 1
ATOM 2056 N N . ASN A 1 261 ? -19.153 21.948 -13.572 1.00 64.06 261 ASN A N 1
ATOM 2057 C CA . ASN A 1 261 ? -20.437 22.516 -13.998 1.00 64.06 261 ASN A CA 1
ATOM 2058 C C . ASN A 1 261 ? -21.198 23.240 -12.870 1.00 64.06 261 ASN A C 1
ATOM 2060 O O . ASN A 1 261 ? -22.138 23.969 -13.165 1.00 64.06 261 ASN A O 1
ATOM 2064 N N . ASN A 1 262 ? -20.783 23.098 -11.606 1.00 55.75 262 ASN A N 1
ATOM 2065 C CA . ASN A 1 262 ? -21.305 23.886 -10.482 1.00 55.75 262 ASN A CA 1
ATOM 2066 C C . ASN A 1 262 ? -20.535 25.208 -10.253 1.00 55.75 262 ASN A C 1
ATOM 2068 O O . ASN A 1 262 ? -20.786 25.893 -9.264 1.00 55.75 262 ASN A O 1
ATOM 2072 N N . TYR A 1 263 ? -19.605 25.577 -11.148 1.00 46.72 263 TYR A N 1
ATOM 2073 C CA . TYR A 1 263 ? -18.767 26.783 -11.041 1.00 46.72 263 TYR A CA 1
ATOM 2074 C C . TYR A 1 263 ? -19.047 27.877 -12.092 1.00 46.72 263 TYR A C 1
ATOM 2076 O O . TYR A 1 263 ? -18.255 28.808 -12.212 1.00 46.72 263 TYR A O 1
ATOM 2084 N N . ASN A 1 264 ? -20.180 27.815 -12.802 1.00 45.66 264 ASN A N 1
ATOM 2085 C CA . ASN A 1 264 ? -20.695 28.915 -13.631 1.00 45.66 264 ASN A CA 1
ATOM 2086 C C . ASN A 1 264 ? -22.201 29.132 -13.374 1.00 45.66 264 ASN A C 1
ATOM 2088 O O . ASN A 1 264 ? -22.992 28.277 -13.784 1.00 45.66 264 ASN A O 1
ATOM 2092 N N . PRO A 1 265 ? -22.609 30.241 -12.729 1.00 46.09 265 PRO A N 1
ATOM 2093 C CA . PRO A 1 265 ? -23.908 30.865 -12.984 1.00 46.09 265 PRO A CA 1
ATOM 2094 C C . PRO A 1 265 ? -23.942 31.565 -14.358 1.00 46.09 265 PRO A C 1
ATOM 2096 O O . PRO A 1 265 ? -22.864 31.988 -14.835 1.00 46.09 265 PRO A O 1
#

Sequence (265 aa):
MRHRTVGDYIRNWVEVWPTPDNPGPNDWWMLGSEVFGEDLDHGAFLDLTRLLTADPGFALSDIPVQFRDAGSSAYAGRYTAMPLFLTTFNLLYRRDIFEQYSPVRTGHRASHNSSSMSGRQGVAGTPGSAVVMDRSTGRMGPCTREACPSAKESPDPRTGGSRLVNQVVPVDGISFGINRHAPVHRQAAAYAMLKIAPMRYSALDEKAWLNAGYNARDLKDFLAQFRTSFDADNVYYELRMPGTFQTYTLVQYLLYRYNANNYNP

pLDDT: mean 82.13, std 14.73, range [29.81, 97.25]